Protein AF-A0A379LPY9-F1 (afdb_monomer_lite)

pLDDT: mean 89.45, std 11.2, range [28.86, 98.56]

Foldseek 3Di:
DDDPPQKDKDFDDKDWDWDPVCPPDLETETAEIETAEIEIERADAPPLDADDLDQDFDSGKYWYQKYFYQKYWYHYPPDDIWIKGGKIFHGWIGHTQKTWTQFIWIDTDVFKTWGRWGWMWGSHDQIWTWIWTWMDGPVCVVQQKATKTKTWGDHLQKIKIKIWIDRNNFIKIKIKIWGPDRQFTKMKMKIWGAKDFHPPDVPFRKMWGGKMWMWIGGPVDIDIDIDTDIDTD

Organism: NCBI:txid29432

Radius of gyration: 21.07 Å; chains: 1; bounding box: 47×42×64 Å

Secondary structure (DSSP, 8-state):
--S-TTEEEEEEEEEEEE-GGGGSSSEEEEEEEEEEEEEEEE-SPP--SPP-------SSEEEEEEEEEEEEEEEETTSPPEEEEEEEEEEEEEETTEEEEEEEEEEETTTEEEEEEEEEEESSTT-EEEEEEEEEETTTGGGTBPPEEEEEEEETTEEEEEEEEEETTEEEEEEEEE--SSTT--EEEEEEEEEEE-TT-TTS--EEEEEEEEEEEETTEEEEEEEEEEE--

Structure (mmCIF, N/CA/C/O backbone):
data_AF-A0A379LPY9-F1
#
_entry.id   AF-A0A379LPY9-F1
#
loop_
_atom_site.group_PDB
_atom_site.id
_atom_site.type_symbol
_atom_site.label_atom_id
_atom_site.label_alt_id
_atom_site.label_comp_id
_atom_site.label_asym_id
_atom_site.label_entity_id
_atom_site.label_seq_id
_atom_site.pdbx_PDB_ins_code
_atom_site.Cartn_x
_atom_site.Cartn_y
_atom_site.Cartn_z
_atom_site.occupancy
_atom_site.B_iso_or_equiv
_atom_site.auth_seq_id
_atom_site.auth_comp_id
_atom_site.auth_asym_id
_atom_site.auth_atom_id
_atom_site.pdbx_PDB_model_num
ATOM 1 N N . MET A 1 1 ? 5.895 -1.107 -26.749 1.00 28.86 1 MET A N 1
ATOM 2 C CA . MET A 1 1 ? 6.449 0.255 -26.939 1.00 28.86 1 MET A CA 1
ATOM 3 C C . MET A 1 1 ? 7.498 0.472 -25.856 1.00 28.86 1 MET A C 1
ATOM 5 O O . MET A 1 1 ? 7.347 -0.110 -24.791 1.00 28.86 1 MET A O 1
ATOM 9 N N . SER A 1 2 ? 8.595 1.173 -26.154 1.00 30.66 2 SER A N 1
ATOM 10 C CA . SER A 1 2 ? 9.703 1.406 -25.215 1.00 30.66 2 SER A CA 1
ATOM 11 C C . SER A 1 2 ? 9.245 2.243 -24.020 1.00 30.66 2 SER A C 1
ATOM 13 O O . SER A 1 2 ? 8.291 3.011 -24.151 1.00 30.66 2 SER A O 1
ATOM 15 N N . ALA A 1 3 ? 9.937 2.125 -22.879 1.00 42.34 3 ALA A N 1
ATOM 16 C CA . ALA A 1 3 ? 9.899 3.157 -21.843 1.00 42.34 3 ALA A CA 1
ATOM 17 C C . ALA A 1 3 ? 9.981 4.528 -22.539 1.00 42.34 3 ALA A C 1
ATOM 19 O O . ALA A 1 3 ? 10.787 4.696 -23.458 1.00 42.34 3 ALA A O 1
ATOM 20 N N . SER A 1 4 ? 9.046 5.428 -22.227 1.00 53.44 4 SER A N 1
ATOM 21 C CA . SER A 1 4 ? 8.924 6.730 -22.892 1.00 53.44 4 SER A CA 1
ATOM 22 C C . SER A 1 4 ? 10.278 7.437 -22.925 1.00 53.44 4 SER A C 1
ATOM 24 O O . SER A 1 4 ? 10.974 7.383 -21.917 1.00 53.44 4 SER A O 1
ATOM 26 N N . GLU A 1 5 ? 10.622 8.112 -24.029 1.00 60.62 5 GLU A N 1
ATOM 27 C CA . GLU A 1 5 ? 11.911 8.808 -24.253 1.00 60.62 5 GLU A CA 1
ATOM 28 C C . GLU A 1 5 ? 12.351 9.749 -23.106 1.00 60.62 5 GLU A C 1
ATOM 30 O O . GLU A 1 5 ? 13.518 10.124 -23.020 1.00 60.62 5 GLU A O 1
ATOM 35 N N . ASP A 1 6 ? 11.433 10.093 -22.203 1.00 73.88 6 ASP A N 1
ATOM 36 C CA . ASP A 1 6 ? 11.627 10.996 -21.073 1.00 73.88 6 ASP A CA 1
ATOM 37 C C . ASP A 1 6 ? 11.904 10.318 -19.719 1.00 73.88 6 ASP A C 1
ATOM 39 O O . ASP A 1 6 ? 12.178 11.015 -18.736 1.00 73.88 6 ASP A O 1
ATOM 43 N N . VAL A 1 7 ? 11.802 8.986 -19.643 1.00 77.94 7 VAL A N 1
ATOM 44 C CA . VAL A 1 7 ? 12.026 8.215 -18.412 1.00 77.94 7 VAL A CA 1
ATOM 45 C C . VAL A 1 7 ? 13.229 7.300 -18.583 1.00 77.94 7 VAL A C 1
ATOM 47 O O . VAL A 1 7 ? 13.165 6.303 -19.302 1.00 77.94 7 VAL A O 1
ATOM 50 N N . ASP A 1 8 ? 14.300 7.605 -17.856 1.00 84.19 8 ASP A N 1
ATOM 51 C CA . ASP A 1 8 ? 15.494 6.768 -17.807 1.00 84.19 8 ASP A CA 1
ATOM 52 C C . ASP A 1 8 ? 15.516 5.926 -16.535 1.00 84.19 8 ASP A C 1
ATOM 54 O O . ASP A 1 8 ? 15.297 6.425 -15.433 1.00 84.19 8 ASP A O 1
ATOM 58 N N . VAL A 1 9 ? 15.852 4.645 -16.675 1.00 84.50 9 VAL A N 1
ATOM 59 C CA . VAL A 1 9 ? 16.053 3.737 -15.540 1.00 84.50 9 VAL A CA 1
ATOM 60 C C . VAL A 1 9 ? 17.500 3.275 -15.527 1.00 84.50 9 VAL A C 1
ATOM 62 O O . VAL A 1 9 ? 17.987 2.718 -16.512 1.00 84.50 9 VAL A O 1
ATOM 65 N N . HIS A 1 10 ? 18.188 3.476 -14.407 1.00 87.88 10 HIS A N 1
ATOM 66 C CA . HIS A 1 10 ? 19.567 3.040 -14.229 1.00 87.88 10 HIS A CA 1
ATOM 67 C C . HIS A 1 10 ? 19.765 2.249 -12.936 1.00 87.88 10 HIS A C 1
ATOM 69 O O . HIS A 1 10 ? 19.093 2.466 -11.930 1.00 87.88 10 HIS A O 1
ATOM 75 N N . PHE A 1 11 ? 20.707 1.307 -12.990 1.00 87.62 11 PHE A N 1
ATOM 76 C CA . PHE A 1 11 ? 21.012 0.373 -11.912 1.00 87.62 11 PHE A CA 1
ATOM 77 C C . PHE A 1 11 ? 22.449 0.591 -11.438 1.00 87.62 11 PHE A C 1
ATOM 79 O O . PHE A 1 11 ? 23.375 0.649 -12.249 1.00 87.62 11 PHE A O 1
ATOM 86 N N . VAL A 1 12 ? 22.642 0.688 -10.127 1.00 86.31 12 VAL A N 1
ATOM 87 C CA . VAL A 1 12 ? 23.950 0.849 -9.480 1.00 86.31 12 VAL A CA 1
ATOM 88 C C . VAL A 1 12 ? 24.257 -0.424 -8.700 1.00 86.31 12 VAL A C 1
ATOM 90 O O . VAL A 1 12 ? 23.383 -0.925 -7.999 1.00 86.31 12 VAL A O 1
ATOM 93 N N . ASN A 1 13 ? 25.485 -0.944 -8.839 1.00 83.50 13 ASN A N 1
ATOM 94 C CA . ASN A 1 13 ? 25.998 -2.152 -8.173 1.00 83.50 13 ASN A CA 1
ATOM 95 C C . ASN A 1 13 ? 24.988 -3.311 -8.153 1.00 83.50 13 ASN A C 1
ATOM 97 O O . ASN A 1 13 ? 24.282 -3.542 -7.174 1.00 83.50 13 ASN A O 1
ATOM 101 N N . THR A 1 14 ? 24.913 -4.038 -9.266 1.00 84.00 14 THR A N 1
ATOM 102 C CA . THR A 1 14 ? 23.938 -5.115 -9.463 1.00 84.00 14 THR A CA 1
ATOM 103 C C . THR A 1 14 ? 24.623 -6.465 -9.601 1.00 84.00 14 THR A C 1
ATOM 105 O O . THR A 1 14 ? 25.507 -6.649 -10.439 1.00 84.00 14 THR A O 1
ATOM 108 N N . TYR A 1 15 ? 24.165 -7.427 -8.810 1.00 85.75 15 TYR A N 1
ATOM 109 C CA . TYR A 1 15 ? 24.539 -8.826 -8.908 1.00 85.75 15 TYR A CA 1
ATOM 110 C C . TYR A 1 15 ? 23.300 -9.666 -9.219 1.00 85.75 15 TYR A C 1
ATOM 112 O O . TYR A 1 15 ? 22.320 -9.655 -8.479 1.00 85.75 15 TYR A O 1
ATOM 120 N N . VAL A 1 16 ? 23.340 -10.425 -10.314 1.00 84.31 16 VAL A N 1
ATOM 121 C CA . VAL A 1 16 ? 22.225 -11.278 -10.741 1.00 84.31 16 VAL A CA 1
ATOM 122 C C . VAL A 1 16 ? 22.706 -12.686 -11.062 1.00 84.31 16 VAL A C 1
ATOM 124 O O . VAL A 1 16 ? 23.705 -12.881 -11.754 1.00 84.31 16 VAL A O 1
ATOM 127 N N . LYS A 1 17 ? 21.967 -13.693 -10.593 1.00 83.38 17 LYS A N 1
ATOM 128 C CA . LYS A 1 17 ? 22.136 -15.091 -11.002 1.00 83.38 17 LYS A CA 1
ATOM 129 C C . LYS A 1 17 ? 21.030 -15.478 -11.967 1.00 83.38 17 LYS A C 1
ATOM 131 O O . LYS A 1 17 ? 19.888 -15.696 -11.564 1.00 83.38 17 LYS A O 1
ATOM 136 N N . ILE A 1 18 ? 21.393 -15.610 -13.236 1.00 79.56 18 ILE A N 1
ATOM 137 C CA . ILE A 1 18 ? 20.467 -15.980 -14.307 1.00 79.56 18 ILE A CA 1
ATOM 138 C C . ILE A 1 18 ? 20.354 -17.508 -14.382 1.00 79.56 18 ILE A C 1
ATOM 140 O O . ILE A 1 18 ? 21.357 -18.224 -14.419 1.00 79.56 18 ILE A O 1
ATOM 144 N N . GLY A 1 19 ? 19.127 -18.024 -14.392 1.00 68.50 19 GLY A N 1
ATOM 145 C CA . GLY A 1 19 ? 18.851 -19.443 -14.588 1.00 68.50 19 GLY A CA 1
ATOM 146 C C . GLY A 1 19 ? 19.042 -19.867 -16.047 1.00 68.50 19 GLY A C 1
ATOM 147 O O . GLY A 1 19 ? 18.647 -19.166 -16.969 1.00 68.50 19 GLY A O 1
ATOM 148 N N . TRP A 1 20 ? 19.588 -21.063 -16.278 1.00 61.38 20 TRP A N 1
ATOM 149 C CA . TRP A 1 20 ? 19.887 -21.595 -17.620 1.00 61.38 20 TRP A CA 1
ATOM 150 C C . TRP A 1 20 ? 18.668 -21.720 -18.559 1.00 61.38 20 TRP A C 1
ATOM 152 O O . TRP A 1 20 ? 18.827 -21.694 -19.777 1.00 61.38 20 TRP A O 1
ATOM 162 N N . ARG A 1 21 ? 17.445 -21.818 -18.015 1.00 58.00 21 ARG A N 1
ATOM 163 C CA . ARG A 1 21 ? 16.191 -21.834 -18.797 1.00 58.00 21 ARG A CA 1
ATOM 164 C C . ARG A 1 21 ? 15.841 -20.471 -19.411 1.00 58.00 21 ARG A C 1
ATOM 166 O O . ARG A 1 21 ? 14.988 -20.425 -20.292 1.00 58.00 21 ARG A O 1
ATOM 173 N N . ALA A 1 22 ? 16.515 -19.395 -18.995 1.00 58.34 22 ALA A N 1
ATOM 174 C CA . ALA A 1 22 ? 16.220 -18.028 -19.415 1.00 58.34 22 ALA A CA 1
ATOM 175 C C . ALA A 1 22 ? 16.520 -17.737 -20.902 1.00 58.34 22 ALA A C 1
ATOM 177 O O . ALA A 1 22 ? 16.033 -16.768 -21.474 1.00 58.34 22 ALA A O 1
ATOM 178 N N . LEU A 1 23 ? 17.334 -18.567 -21.560 1.00 55.81 23 LEU A N 1
ATOM 179 C CA . LEU A 1 23 ? 17.833 -18.258 -22.906 1.00 55.81 23 LEU A CA 1
ATOM 180 C C . LEU A 1 23 ? 16.930 -18.761 -24.046 1.00 55.81 23 LEU A C 1
ATOM 182 O O . LEU A 1 23 ? 17.168 -18.405 -25.196 1.00 55.81 23 LEU A O 1
ATOM 186 N N . PHE A 1 24 ? 15.882 -19.546 -23.758 1.00 56.34 24 PHE A N 1
ATOM 187 C CA . PHE A 1 24 ? 15.137 -20.270 -24.802 1.00 56.34 24 PHE A CA 1
ATOM 188 C C . PHE A 1 24 ? 13.617 -20.020 -24.846 1.00 56.34 24 PHE A C 1
ATOM 190 O O . PHE A 1 24 ? 12.933 -20.676 -25.627 1.00 56.34 24 PHE A O 1
ATOM 197 N N . ALA A 1 25 ? 13.067 -19.073 -24.071 1.00 61.28 25 ALA A N 1
ATOM 198 C CA . ALA A 1 25 ? 11.604 -18.921 -23.950 1.00 61.28 25 ALA A CA 1
ATOM 199 C C . ALA A 1 25 ? 11.056 -17.476 -23.872 1.00 61.28 25 ALA A C 1
ATOM 201 O O . ALA A 1 25 ? 9.925 -17.294 -23.432 1.00 61.28 25 ALA A O 1
ATOM 202 N N . ARG A 1 26 ? 11.817 -16.443 -24.282 1.00 74.94 26 ARG A N 1
ATOM 203 C CA . ARG A 1 26 ? 11.470 -15.016 -24.032 1.00 74.94 26 ARG A CA 1
ATOM 204 C C . ARG A 1 26 ? 11.169 -14.723 -22.550 1.00 74.94 26 ARG A C 1
ATOM 206 O O . ARG A 1 26 ? 10.411 -13.812 -22.230 1.00 74.94 26 ARG A O 1
ATOM 213 N N . GLU A 1 27 ? 11.762 -15.507 -21.657 1.00 78.88 27 GLU A N 1
ATOM 214 C CA . GLU A 1 27 ? 11.618 -15.393 -20.211 1.00 78.88 27 GLU A CA 1
ATOM 215 C C . GLU A 1 27 ? 13.005 -15.221 -19.613 1.00 78.88 27 GLU A C 1
ATOM 217 O O . GLU A 1 27 ? 13.861 -16.075 -19.798 1.00 78.88 27 GLU A O 1
ATOM 222 N N . VAL A 1 28 ? 13.231 -14.139 -18.880 1.00 84.25 28 VAL A N 1
ATOM 223 C CA . VAL A 1 28 ? 14.440 -13.946 -18.090 1.00 84.25 28 VAL A CA 1
ATOM 224 C C . VAL A 1 28 ? 14.145 -14.411 -16.673 1.00 84.25 28 VAL A C 1
ATOM 226 O O . VAL A 1 28 ? 13.427 -13.757 -15.917 1.00 84.25 28 VAL A O 1
ATOM 229 N N . HIS A 1 29 ? 14.709 -15.564 -16.317 1.00 87.69 29 HIS A N 1
ATOM 230 C CA . HIS A 1 29 ? 14.602 -16.121 -14.973 1.00 87.69 29 HIS A CA 1
ATOM 231 C C . HIS A 1 29 ? 15.832 -15.755 -14.142 1.00 87.69 29 HIS A C 1
ATOM 233 O O . HIS A 1 29 ? 16.950 -16.191 -14.426 1.00 87.69 29 HIS A O 1
ATOM 239 N N . LEU A 1 30 ? 15.609 -14.967 -13.098 1.00 87.25 30 LEU A N 1
ATOM 240 C CA . LEU A 1 30 ? 16.595 -14.487 -12.144 1.00 87.25 30 LEU A CA 1
ATOM 241 C C . LEU A 1 30 ? 16.372 -15.212 -10.816 1.00 87.25 30 LEU A C 1
ATOM 243 O O . LEU A 1 30 ? 15.363 -15.025 -10.141 1.00 87.25 30 LEU A O 1
ATOM 247 N N . ARG A 1 31 ? 17.303 -16.092 -10.448 1.00 88.56 31 ARG A N 1
ATOM 248 C CA . ARG A 1 31 ? 17.186 -16.878 -9.214 1.00 88.56 31 ARG A CA 1
ATOM 249 C C . ARG A 1 31 ? 17.442 -16.015 -7.984 1.00 88.56 31 ARG A C 1
ATOM 251 O O . ARG A 1 31 ? 16.683 -16.060 -7.029 1.00 88.56 31 ARG A O 1
ATOM 258 N N . ASP A 1 32 ? 18.526 -15.253 -8.034 1.00 90.06 32 ASP A N 1
ATOM 259 C CA . ASP A 1 32 ? 18.893 -14.283 -7.011 1.00 90.06 32 ASP A CA 1
ATOM 260 C C . ASP A 1 32 ? 19.230 -12.974 -7.728 1.00 90.06 32 ASP A C 1
ATOM 262 O O . ASP A 1 32 ? 20.075 -12.971 -8.630 1.00 90.06 32 ASP A O 1
ATOM 266 N N . ALA A 1 33 ? 18.591 -11.881 -7.332 1.00 90.88 33 ALA A N 1
ATOM 267 C CA . ALA A 1 33 ? 18.972 -10.527 -7.709 1.00 90.88 33 ALA A CA 1
ATOM 268 C C . ALA A 1 33 ? 19.296 -9.732 -6.441 1.00 90.88 33 ALA A C 1
ATOM 270 O O . ALA A 1 33 ? 18.490 -9.694 -5.513 1.00 90.88 33 ALA A O 1
ATOM 271 N N . ASP A 1 34 ? 20.473 -9.122 -6.403 1.00 94.06 34 ASP A N 1
ATOM 272 C CA . ASP A 1 34 ? 20.895 -8.199 -5.353 1.00 94.06 34 ASP A CA 1
ATOM 273 C C . ASP A 1 34 ? 21.289 -6.880 -6.024 1.00 94.06 34 ASP A C 1
ATOM 275 O O . ASP A 1 34 ? 22.198 -6.842 -6.861 1.00 94.06 34 ASP A O 1
ATOM 279 N N . ILE A 1 35 ? 20.519 -5.829 -5.753 1.00 93.25 35 ILE A N 1
ATOM 280 C CA . ILE A 1 35 ? 20.619 -4.532 -6.421 1.00 93.25 35 ILE A CA 1
ATOM 281 C C . ILE A 1 35 ? 20.797 -3.463 -5.350 1.00 93.25 35 ILE A C 1
ATOM 283 O O . ILE A 1 35 ? 19.920 -3.260 -4.511 1.00 93.25 35 ILE A O 1
ATOM 287 N N . GLU A 1 36 ? 21.907 -2.733 -5.401 1.00 95.31 36 GLU A N 1
ATOM 288 C CA . GLU A 1 36 ? 22.147 -1.651 -4.447 1.00 95.31 36 GLU A CA 1
ATOM 289 C C . GLU A 1 36 ? 21.177 -0.488 -4.673 1.00 95.31 36 GLU A C 1
ATOM 291 O O . GLU A 1 36 ? 20.529 -0.006 -3.747 1.00 95.31 36 GLU A O 1
ATOM 296 N N . THR A 1 37 ? 21.056 0.003 -5.905 1.00 94.75 37 THR A N 1
ATOM 297 C CA . THR A 1 37 ? 20.142 1.113 -6.188 1.00 94.75 37 THR A CA 1
ATOM 298 C C . THR A 1 37 ? 19.557 1.018 -7.586 1.00 94.75 37 THR A C 1
ATOM 300 O O . THR A 1 37 ? 20.275 0.773 -8.555 1.00 94.75 37 THR A O 1
ATOM 303 N N . ILE A 1 38 ? 18.253 1.260 -7.684 1.00 93.25 38 ILE A N 1
ATOM 304 C CA . ILE A 1 38 ? 17.556 1.581 -8.930 1.00 93.25 38 ILE A CA 1
ATOM 305 C C . ILE A 1 38 ? 17.213 3.064 -8.878 1.00 93.25 38 ILE A C 1
ATOM 307 O O . ILE A 1 38 ? 16.655 3.532 -7.889 1.00 93.25 38 ILE A O 1
ATOM 311 N N . VAL A 1 39 ? 17.521 3.802 -9.932 1.00 92.81 39 VAL A N 1
ATOM 312 C CA . VAL A 1 39 ? 17.125 5.202 -10.054 1.00 92.81 39 VAL A CA 1
ATOM 313 C C . VAL A 1 39 ? 16.281 5.354 -11.309 1.00 92.81 39 VAL A C 1
ATOM 315 O O . VAL A 1 39 ? 16.658 4.891 -12.387 1.00 92.81 39 VAL A O 1
ATOM 318 N N . ILE A 1 40 ? 15.126 5.982 -11.142 1.00 91.56 40 ILE A N 1
ATOM 319 C CA . ILE A 1 40 ? 14.163 6.288 -12.190 1.00 91.56 40 ILE A CA 1
ATOM 320 C C . ILE A 1 40 ? 14.145 7.808 -12.333 1.00 91.56 40 ILE A C 1
ATOM 322 O O . ILE A 1 40 ? 13.737 8.511 -11.413 1.00 91.56 40 ILE A O 1
ATOM 326 N N . GLU A 1 41 ? 14.605 8.309 -13.471 1.00 89.69 41 GLU A N 1
ATOM 327 C CA . GLU A 1 41 ? 14.679 9.732 -13.795 1.00 89.69 41 GLU A CA 1
ATOM 328 C C . GLU A 1 41 ? 13.551 10.088 -14.756 1.00 89.69 41 GLU A C 1
ATOM 330 O O . GLU A 1 41 ? 13.603 9.722 -15.928 1.00 89.69 41 GLU A O 1
ATOM 335 N N . ASN A 1 42 ? 12.544 10.818 -14.283 1.00 86.75 42 ASN A N 1
ATOM 336 C CA . ASN A 1 42 ? 11.548 11.446 -15.139 1.00 86.75 42 ASN A CA 1
ATOM 337 C C . ASN A 1 42 ? 11.966 12.891 -15.433 1.00 86.75 42 ASN A C 1
ATOM 339 O O . ASN A 1 42 ? 11.907 13.775 -14.572 1.00 86.75 42 ASN A O 1
ATOM 343 N N . ARG A 1 43 ? 12.391 13.137 -16.673 1.00 84.88 43 ARG A N 1
ATOM 344 C CA . ARG A 1 43 ? 12.920 14.440 -17.097 1.00 84.88 43 ARG A CA 1
ATOM 345 C C . ARG A 1 43 ? 11.842 15.506 -17.276 1.00 84.88 43 ARG A C 1
ATOM 347 O O . ARG A 1 43 ? 12.178 16.687 -17.369 1.00 84.88 43 ARG A O 1
ATOM 354 N N . LEU A 1 44 ? 10.567 15.119 -17.320 1.00 81.69 44 LEU A N 1
ATOM 355 C CA . LEU A 1 44 ? 9.468 16.060 -17.491 1.00 81.69 44 LEU A CA 1
ATOM 356 C C . LEU A 1 44 ? 9.018 16.638 -16.142 1.00 81.69 44 L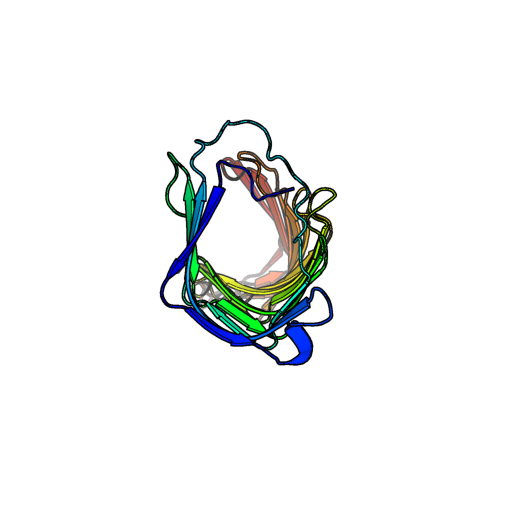EU A C 1
ATOM 358 O O . LEU A 1 44 ? 8.797 15.885 -15.184 1.00 81.69 44 LEU A O 1
ATOM 362 N N . PRO A 1 45 ? 8.814 17.966 -16.052 1.00 78.00 45 PRO A N 1
ATOM 363 C CA . PRO A 1 45 ? 8.135 18.537 -14.903 1.00 78.00 45 PRO A CA 1
ATOM 364 C C . PRO A 1 45 ? 6.692 18.011 -14.826 1.00 78.00 45 PRO A C 1
ATOM 366 O O . PRO A 1 45 ? 6.142 17.556 -15.835 1.00 78.00 45 PRO A O 1
ATOM 369 N N . PRO A 1 46 ? 6.046 18.068 -13.650 1.00 76.44 46 PRO A N 1
ATOM 370 C CA . PRO A 1 46 ? 4.624 17.765 -13.539 1.00 76.44 46 PRO A CA 1
ATOM 371 C C . PRO A 1 46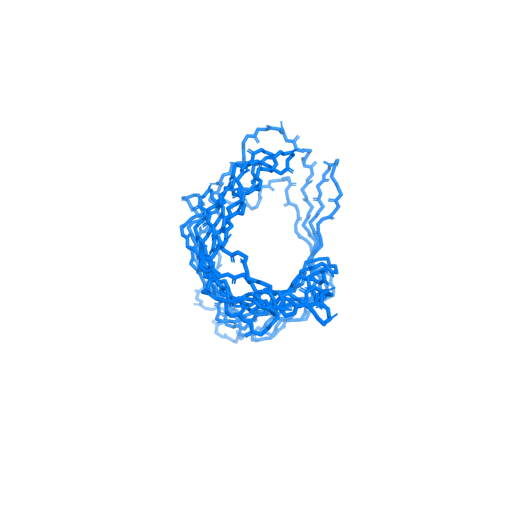 ? 3.833 18.626 -14.530 1.00 76.44 46 PRO A C 1
ATOM 373 O O . PRO A 1 46 ? 3.976 19.848 -14.523 1.00 76.44 46 PRO A O 1
ATOM 376 N N . SER A 1 47 ? 3.007 18.008 -15.377 1.00 78.44 47 SER A N 1
ATOM 377 C CA . SER A 1 47 ? 2.201 18.758 -16.350 1.00 78.44 47 SER A CA 1
ATOM 378 C C . SER A 1 47 ? 0.987 19.439 -15.711 1.00 78.44 47 SER A C 1
ATOM 380 O O . SER A 1 47 ? 0.424 20.357 -16.296 1.00 78.44 47 SER A O 1
ATOM 382 N N . GLY A 1 48 ? 0.586 19.004 -14.510 1.00 77.50 48 GLY A N 1
ATOM 383 C CA . GLY A 1 48 ? -0.649 19.438 -13.846 1.00 77.50 48 GLY A CA 1
ATOM 384 C C . GLY A 1 48 ? -1.916 18.804 -14.431 1.00 77.50 48 GLY A C 1
ATOM 385 O O . GLY A 1 48 ? -3.003 19.009 -13.894 1.00 77.50 48 GLY A O 1
ATOM 386 N N . ASP A 1 49 ? -1.785 18.017 -15.502 1.00 81.62 49 ASP A N 1
ATOM 387 C CA . ASP A 1 49 ? -2.881 17.236 -16.067 1.00 81.62 49 ASP A CA 1
ATOM 388 C C . ASP A 1 49 ? -3.189 16.008 -15.194 1.00 81.62 49 ASP A C 1
ATOM 390 O O . ASP A 1 49 ? -2.300 15.518 -14.488 1.00 81.62 49 ASP A O 1
ATOM 394 N N . PRO A 1 50 ? -4.414 15.453 -15.278 1.00 81.56 50 PRO A N 1
ATOM 395 C CA . PRO A 1 50 ? -4.743 14.189 -14.632 1.00 81.56 50 PRO A CA 1
ATOM 396 C C . PRO A 1 50 ? -3.767 13.077 -15.016 1.00 81.56 50 PRO A C 1
ATOM 398 O O . PRO A 1 50 ? -3.328 12.986 -16.171 1.00 81.56 50 PRO A O 1
ATOM 401 N N . PHE A 1 51 ? -3.479 12.187 -14.066 1.00 85.31 51 PHE A N 1
ATOM 402 C CA . PHE A 1 51 ? -2.537 11.102 -14.305 1.00 85.31 51 PHE A CA 1
ATOM 403 C C . PHE A 1 51 ? -2.987 10.213 -15.475 1.00 85.31 51 PHE A C 1
ATOM 405 O O . PHE A 1 51 ? -4.127 9.738 -15.542 1.00 85.31 51 PHE A O 1
ATOM 412 N N . GLN A 1 52 ? -2.066 9.946 -16.404 1.00 84.94 52 GLN A N 1
ATOM 413 C CA . GLN A 1 52 ? -2.322 9.070 -17.543 1.00 84.94 52 GLN A CA 1
ATOM 414 C C . GLN A 1 52 ? -1.942 7.624 -17.216 1.00 84.94 52 GLN A C 1
ATOM 416 O O . GLN A 1 52 ? -0.767 7.284 -17.075 1.00 84.94 52 GLN A O 1
ATOM 421 N N . TYR A 1 53 ? -2.947 6.751 -17.182 1.00 87.81 53 TYR A N 1
ATOM 422 C CA . TYR A 1 53 ? -2.791 5.309 -16.975 1.00 87.81 53 TYR A CA 1
ATOM 423 C C . TYR A 1 53 ? -2.351 4.603 -18.264 1.00 87.81 53 TYR A C 1
ATOM 425 O O . TYR A 1 53 ? -3.118 3.851 -18.868 1.00 87.81 53 TYR A O 1
ATOM 433 N N . LYS A 1 54 ? -1.136 4.911 -18.727 1.00 88.81 54 LYS A N 1
ATOM 434 C CA . LYS A 1 54 ? -0.545 4.300 -19.922 1.00 88.81 54 LYS A CA 1
ATOM 435 C C . LYS A 1 54 ? -0.313 2.809 -19.707 1.00 88.81 54 LYS A C 1
ATOM 437 O O . LYS A 1 54 ? 0.073 2.377 -18.630 1.00 88.81 54 LYS A O 1
ATOM 442 N N . GLU A 1 55 ? -0.522 2.031 -20.756 1.00 90.31 55 GLU A N 1
ATOM 443 C CA . GLU A 1 55 ? -0.206 0.611 -20.724 1.00 90.31 55 GLU A CA 1
ATOM 444 C C . GLU A 1 55 ? 1.311 0.393 -20.685 1.00 90.31 55 GLU A C 1
ATOM 446 O O . GLU A 1 55 ? 2.049 0.988 -21.477 1.00 90.31 55 GLU A O 1
ATOM 451 N N . TYR A 1 56 ? 1.765 -0.473 -19.779 1.00 86.25 56 TYR A N 1
ATOM 452 C CA . TYR A 1 56 ? 3.161 -0.886 -19.694 1.00 86.25 56 TYR A CA 1
ATOM 453 C C . TYR A 1 56 ? 3.281 -2.398 -19.846 1.00 86.25 56 TYR A C 1
ATOM 455 O O . TYR A 1 56 ? 2.858 -3.168 -18.985 1.00 86.25 56 TYR A O 1
ATOM 463 N N . GLU A 1 57 ? 3.931 -2.811 -20.927 1.00 86.62 57 GLU A N 1
ATOM 464 C CA . GLU A 1 57 ? 4.215 -4.206 -21.239 1.00 86.62 57 GLU A CA 1
ATOM 465 C C . GLU A 1 57 ? 5.726 -4.400 -21.389 1.00 86.62 57 GLU A C 1
ATOM 467 O O . GLU A 1 57 ? 6.401 -3.620 -22.074 1.00 86.62 57 GLU A O 1
ATOM 472 N N . LEU A 1 58 ? 6.270 -5.452 -20.773 1.00 81.00 58 LEU A N 1
ATOM 473 C CA . LEU A 1 58 ? 7.662 -5.819 -21.001 1.00 81.00 58 LEU A CA 1
ATOM 474 C C . LEU A 1 58 ? 7.828 -6.619 -22.299 1.00 81.00 58 LEU A C 1
ATOM 476 O O . LEU A 1 58 ? 7.054 -7.535 -22.566 1.00 81.00 58 LEU A O 1
ATOM 480 N N . PRO A 1 59 ? 8.904 -6.373 -23.071 1.00 77.19 59 PRO A N 1
ATOM 481 C CA . PRO A 1 59 ? 9.193 -7.143 -24.282 1.00 77.19 59 PRO A CA 1
ATOM 482 C C . PRO A 1 59 ? 9.591 -8.603 -23.994 1.00 77.19 59 PRO A C 1
ATOM 484 O O . PRO A 1 59 ? 9.639 -9.425 -24.912 1.00 77.19 59 PRO A O 1
ATOM 487 N N . VAL A 1 60 ? 9.916 -8.919 -22.737 1.00 84.88 60 VAL A N 1
ATOM 488 C CA . VAL A 1 60 ? 10.260 -10.256 -22.244 1.00 84.88 60 VAL A CA 1
ATOM 489 C C . VAL A 1 60 ? 9.596 -10.488 -20.892 1.00 84.88 60 VAL A C 1
ATOM 491 O O . VAL A 1 60 ? 9.453 -9.560 -20.098 1.00 84.88 60 VAL A O 1
ATOM 494 N N . ASN A 1 61 ? 9.242 -11.736 -20.603 1.00 88.31 61 ASN A N 1
ATOM 495 C CA . ASN A 1 61 ? 8.739 -12.114 -19.289 1.00 88.31 61 ASN A CA 1
ATOM 496 C C . ASN A 1 61 ? 9.886 -12.073 -18.281 1.00 88.31 61 ASN A C 1
ATOM 498 O O . ASN A 1 61 ? 10.963 -12.599 -18.557 1.00 88.31 61 ASN A O 1
ATOM 502 N N . LEU A 1 62 ? 9.663 -11.495 -17.107 1.00 89.31 62 LEU A N 1
ATOM 503 C CA . LEU A 1 62 ? 10.623 -11.520 -16.010 1.00 89.31 62 LEU A CA 1
ATOM 504 C C . LEU A 1 62 ? 10.101 -12.402 -14.887 1.00 89.31 62 LEU A C 1
ATOM 506 O O . LEU A 1 62 ? 8.935 -12.325 -14.498 1.00 89.31 62 LEU A O 1
ATOM 510 N N . ARG A 1 63 ? 10.994 -13.211 -14.331 1.00 91.25 63 ARG A N 1
ATOM 511 C CA . ARG A 1 63 ? 10.738 -13.998 -13.132 1.00 91.25 63 ARG A CA 1
ATOM 512 C C . ARG A 1 63 ? 11.896 -13.827 -12.170 1.00 91.25 63 ARG A C 1
ATOM 514 O O . ARG A 1 63 ? 13.035 -14.101 -12.538 1.00 91.25 63 ARG A O 1
ATOM 521 N N . PHE A 1 64 ? 11.590 -13.466 -10.936 1.00 91.50 64 PHE A N 1
ATOM 522 C CA . PHE A 1 64 ? 12.537 -13.405 -9.837 1.00 91.50 64 PHE A CA 1
ATOM 523 C C . PHE A 1 64 ? 12.103 -14.405 -8.770 1.00 91.50 64 PHE A C 1
ATOM 525 O O . PHE A 1 64 ? 11.009 -14.276 -8.222 1.00 91.50 64 PHE A O 1
ATOM 532 N N . ASP A 1 65 ? 12.948 -15.389 -8.461 1.00 93.94 65 ASP A N 1
ATOM 533 C CA . ASP A 1 65 ? 12.678 -16.250 -7.301 1.00 93.94 65 ASP A CA 1
ATOM 534 C C . ASP A 1 65 ? 12.932 -15.455 -6.015 1.00 93.94 65 ASP A C 1
ATOM 536 O O . ASP A 1 65 ? 12.126 -15.506 -5.088 1.00 93.94 65 ASP A O 1
ATOM 540 N N . LYS A 1 66 ? 14.033 -14.689 -5.985 1.00 95.25 66 LYS A N 1
ATOM 541 C CA . LYS A 1 66 ? 14.395 -13.769 -4.904 1.00 95.25 66 LYS A CA 1
ATOM 542 C C . LYS A 1 66 ? 15.042 -12.509 -5.455 1.00 95.25 66 LYS A C 1
ATOM 544 O O . LYS A 1 66 ? 16.015 -12.580 -6.208 1.00 95.25 66 LYS A O 1
ATOM 549 N N . ALA A 1 67 ? 14.554 -11.359 -5.017 1.00 94.69 67 ALA A N 1
ATOM 550 C CA . ALA A 1 67 ? 15.161 -10.065 -5.269 1.00 94.69 67 ALA A CA 1
ATOM 551 C C . ALA A 1 67 ? 15.315 -9.288 -3.959 1.00 94.69 67 ALA A C 1
ATOM 553 O O . ALA A 1 67 ? 14.367 -9.161 -3.181 1.00 94.69 67 ALA A O 1
ATOM 554 N N . ARG A 1 68 ? 16.513 -8.751 -3.730 1.00 96.44 68 ARG A N 1
ATOM 555 C CA . ARG A 1 68 ? 16.794 -7.716 -2.738 1.00 96.44 68 ARG A CA 1
ATOM 556 C C . ARG A 1 68 ? 17.173 -6.449 -3.495 1.00 96.44 68 ARG A C 1
ATOM 558 O O . ARG A 1 68 ? 18.064 -6.485 -4.339 1.00 96.44 68 ARG A O 1
ATOM 565 N N . ILE A 1 69 ? 16.493 -5.351 -3.191 1.00 95.19 69 ILE A N 1
ATOM 566 C CA . ILE A 1 69 ? 16.836 -4.027 -3.703 1.00 95.19 69 ILE A CA 1
ATOM 567 C C . ILE A 1 69 ? 16.988 -3.117 -2.489 1.00 95.19 69 ILE A C 1
ATOM 569 O O . ILE A 1 69 ? 16.026 -2.926 -1.745 1.00 95.19 69 ILE A O 1
ATOM 573 N N . ASN A 1 70 ? 18.186 -2.579 -2.259 1.00 95.69 70 ASN A N 1
ATOM 574 C CA . ASN A 1 70 ? 18.416 -1.743 -1.078 1.00 95.69 70 ASN A CA 1
ATOM 575 C C . ASN A 1 70 ? 17.655 -0.423 -1.195 1.00 95.69 70 ASN A C 1
ATOM 577 O O . ASN A 1 70 ? 17.055 0.020 -0.216 1.00 95.69 70 ASN A O 1
ATOM 581 N N . ARG A 1 71 ? 17.617 0.163 -2.399 1.00 95.19 71 ARG A N 1
ATOM 582 C CA . ARG A 1 71 ? 16.899 1.409 -2.652 1.00 95.19 71 ARG A CA 1
ATOM 583 C C . ARG A 1 71 ? 16.371 1.554 -4.078 1.00 95.19 71 ARG A C 1
ATOM 585 O O . ARG A 1 71 ? 17.053 1.222 -5.043 1.00 95.19 71 ARG A O 1
ATOM 592 N N . ILE A 1 72 ? 15.186 2.142 -4.204 1.00 95.19 72 ILE A N 1
ATOM 593 C CA . ILE A 1 72 ? 14.635 2.701 -5.438 1.00 95.19 72 ILE A CA 1
ATOM 594 C C . ILE A 1 72 ? 14.444 4.204 -5.223 1.00 95.19 72 ILE A C 1
ATOM 596 O O . ILE A 1 72 ? 13.779 4.609 -4.271 1.00 95.19 72 ILE A O 1
ATOM 600 N N . ILE A 1 73 ? 15.021 5.018 -6.104 1.00 94.62 73 ILE A N 1
ATOM 601 C CA . ILE A 1 73 ? 14.866 6.475 -6.112 1.00 94.62 73 ILE A CA 1
ATOM 602 C C . ILE A 1 73 ? 14.074 6.855 -7.355 1.00 94.62 73 ILE A C 1
ATOM 604 O O . ILE A 1 73 ? 14.465 6.501 -8.465 1.00 94.62 73 ILE A O 1
ATOM 608 N N . TYR A 1 74 ? 12.983 7.587 -7.181 1.00 92.69 74 TYR A N 1
ATOM 609 C CA . TYR A 1 74 ? 12.274 8.232 -8.274 1.00 92.69 74 TYR A CA 1
ATOM 610 C C . TYR A 1 74 ? 12.528 9.738 -8.222 1.00 92.69 74 TYR A C 1
ATOM 612 O O . TYR A 1 74 ? 12.129 10.415 -7.273 1.00 92.69 74 TYR A O 1
ATOM 620 N N . ASN A 1 75 ? 13.191 10.243 -9.256 1.00 92.19 75 ASN A N 1
ATOM 621 C CA . ASN A 1 75 ? 13.487 11.649 -9.461 1.00 92.19 75 ASN A CA 1
ATOM 622 C C . ASN A 1 75 ? 12.542 12.215 -10.518 1.00 92.19 75 ASN A C 1
ATOM 624 O O . ASN A 1 75 ? 12.325 11.610 -11.568 1.00 92.19 75 ASN A O 1
ATOM 628 N N . GLN A 1 76 ? 12.005 13.403 -10.257 1.00 89.31 76 GLN A N 1
ATOM 629 C CA . GLN A 1 76 ? 11.218 14.142 -11.232 1.00 89.31 76 GLN A CA 1
ATOM 630 C C . GLN A 1 76 ? 11.603 15.614 -11.204 1.00 89.31 76 GLN A C 1
ATOM 632 O O . GLN A 1 76 ? 11.703 16.219 -10.135 1.00 89.31 76 GLN A O 1
ATOM 637 N N . ALA A 1 77 ? 11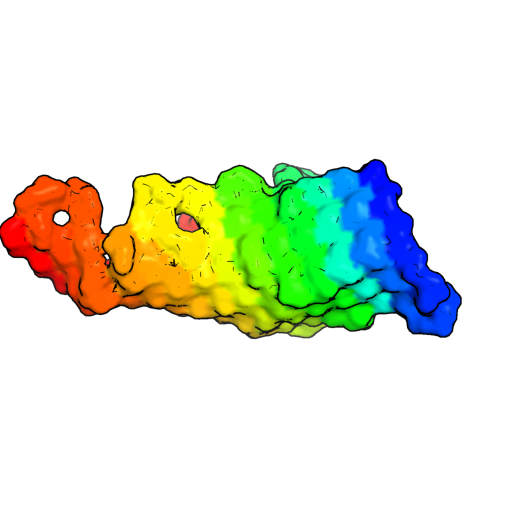.795 16.204 -12.385 1.00 86.19 77 ALA A N 1
ATOM 638 C CA . ALA A 1 77 ? 12.142 17.614 -12.505 1.00 86.19 77 ALA A CA 1
ATOM 639 C C . ALA A 1 77 ? 11.141 18.502 -11.734 1.00 86.19 77 ALA A C 1
ATOM 641 O O . ALA A 1 77 ? 9.938 18.469 -11.982 1.00 86.19 77 ALA A O 1
ATOM 642 N N . GLY A 1 78 ? 11.634 19.304 -10.786 1.00 84.75 78 GLY A N 1
ATOM 643 C CA . GLY A 1 78 ? 10.803 20.220 -9.994 1.00 84.75 78 GLY A CA 1
ATOM 644 C C . GLY A 1 78 ? 10.027 19.590 -8.827 1.00 84.75 78 GLY A C 1
ATOM 645 O O . GLY A 1 78 ? 9.203 20.278 -8.227 1.00 84.75 78 GLY A O 1
ATOM 646 N N . ARG A 1 79 ? 10.272 18.319 -8.481 1.00 86.38 79 ARG A N 1
ATOM 647 C CA . ARG A 1 79 ? 9.729 17.659 -7.280 1.00 86.38 79 ARG A CA 1
ATOM 648 C C . ARG A 1 79 ? 10.864 17.094 -6.424 1.00 86.38 79 ARG A C 1
ATOM 650 O O . ARG A 1 79 ? 11.952 16.818 -6.924 1.00 86.38 79 ARG A O 1
ATOM 657 N N . GLU A 1 80 ? 10.606 16.932 -5.130 1.00 89.75 80 GLU A N 1
ATOM 658 C CA . GLU A 1 80 ? 11.527 16.202 -4.257 1.00 89.75 80 GLU A CA 1
ATOM 659 C C . GLU A 1 80 ? 11.560 14.711 -4.641 1.00 89.75 80 GLU A C 1
ATOM 661 O O . GLU A 1 80 ? 10.517 14.163 -5.021 1.00 89.75 80 GLU A O 1
ATOM 666 N N . PRO A 1 81 ? 12.729 14.047 -4.553 1.00 90.56 81 PRO A N 1
ATOM 667 C CA . PRO A 1 81 ? 12.841 12.621 -4.823 1.00 90.56 81 PRO A CA 1
ATOM 668 C C . PRO A 1 81 ? 11.961 11.775 -3.904 1.00 90.56 81 PRO A C 1
ATOM 670 O O . PRO A 1 81 ? 11.874 12.012 -2.699 1.00 90.56 81 PRO A O 1
ATOM 673 N N . VAL A 1 82 ? 11.370 10.731 -4.473 1.00 91.56 82 VAL A N 1
ATOM 674 C CA . VAL A 1 82 ? 10.622 9.710 -3.736 1.00 91.56 82 VAL A CA 1
ATOM 675 C C . VAL A 1 82 ? 11.528 8.498 -3.559 1.00 91.56 82 VAL A C 1
ATOM 677 O O . VAL A 1 82 ? 12.058 7.966 -4.534 1.00 91.56 82 VAL A O 1
ATOM 680 N N . GLU A 1 83 ? 11.704 8.051 -2.318 1.00 94.50 83 GLU A N 1
ATOM 681 C CA . GLU A 1 83 ? 12.619 6.962 -1.973 1.00 94.50 83 GLU A CA 1
ATOM 682 C C . GLU A 1 83 ? 11.878 5.787 -1.323 1.00 94.50 83 GLU A C 1
ATOM 684 O O . GLU A 1 83 ? 11.133 5.951 -0.352 1.00 94.50 83 GLU A O 1
ATOM 689 N N . VAL A 1 84 ? 12.115 4.587 -1.855 1.00 95.69 84 VAL A N 1
ATOM 690 C CA . VAL A 1 84 ? 11.678 3.311 -1.276 1.00 95.69 84 VAL A CA 1
ATOM 691 C C . VAL A 1 84 ? 12.919 2.484 -0.962 1.00 95.69 84 VAL A C 1
ATOM 693 O O . VAL A 1 84 ? 13.783 2.328 -1.821 1.00 95.69 84 VAL A O 1
ATOM 696 N N . THR A 1 85 ? 13.019 1.940 0.245 1.00 96.81 85 THR A N 1
ATOM 697 C CA . THR A 1 85 ? 14.174 1.169 0.720 1.00 96.81 85 THR A CA 1
ATOM 698 C C . THR A 1 85 ? 13.785 -0.232 1.171 1.00 96.81 85 THR A C 1
ATOM 700 O O . THR A 1 85 ? 12.603 -0.583 1.250 1.00 96.81 85 THR A O 1
ATOM 703 N N . ASP A 1 86 ? 14.803 -1.045 1.461 1.00 95.50 86 ASP A N 1
ATOM 704 C CA . ASP A 1 86 ? 14.673 -2.355 2.108 1.00 95.50 86 ASP A CA 1
ATOM 705 C C . ASP A 1 86 ? 13.710 -3.301 1.383 1.00 95.50 86 ASP A C 1
ATOM 707 O O . ASP A 1 86 ? 12.972 -4.083 1.996 1.00 95.50 86 ASP A O 1
ATOM 711 N N . ILE A 1 87 ? 13.725 -3.239 0.050 1.00 96.62 87 ILE A N 1
ATOM 712 C CA . ILE A 1 87 ? 12.815 -4.012 -0.775 1.00 96.62 87 ILE A CA 1
ATOM 713 C C . ILE A 1 87 ? 13.288 -5.460 -0.826 1.00 96.62 87 ILE A C 1
ATOM 715 O O . ILE A 1 87 ? 14.422 -5.777 -1.197 1.00 96.62 87 ILE A O 1
ATOM 719 N N . LYS A 1 88 ? 12.371 -6.360 -0.490 1.00 97.19 88 LYS A N 1
ATOM 720 C CA . LYS A 1 88 ? 12.508 -7.796 -0.714 1.00 97.19 88 LYS A CA 1
ATOM 721 C C . LYS A 1 88 ? 11.310 -8.264 -1.509 1.00 97.19 88 LYS A C 1
ATOM 723 O O . LYS A 1 88 ? 10.184 -7.930 -1.154 1.00 97.19 88 LYS A O 1
ATOM 728 N N . ALA A 1 89 ? 11.550 -9.048 -2.545 1.00 96.75 89 ALA A N 1
ATOM 729 C CA . ALA A 1 89 ? 10.503 -9.672 -3.331 1.00 96.75 89 ALA A CA 1
ATOM 730 C C . ALA A 1 89 ? 10.858 -11.139 -3.564 1.00 96.75 89 ALA A C 1
ATOM 732 O O . ALA A 1 89 ? 11.877 -11.454 -4.176 1.00 96.75 89 ALA A O 1
ATOM 733 N N . ASP A 1 90 ? 10.003 -12.017 -3.065 1.00 97.12 90 ASP A N 1
ATOM 734 C CA . ASP A 1 90 ? 10.037 -13.449 -3.295 1.00 97.12 90 ASP A CA 1
ATOM 735 C C . ASP A 1 90 ? 8.919 -13.804 -4.284 1.00 97.12 90 ASP A C 1
ATOM 737 O O . ASP A 1 90 ? 7.777 -13.340 -4.149 1.00 97.12 90 ASP A O 1
ATOM 741 N N . ASP A 1 91 ? 9.245 -14.638 -5.273 1.00 96.06 91 ASP A N 1
ATOM 742 C CA . ASP A 1 91 ? 8.308 -15.091 -6.306 1.00 96.06 91 ASP A CA 1
ATOM 743 C C . ASP A 1 91 ? 7.620 -13.922 -7.046 1.00 96.06 91 ASP A C 1
ATOM 745 O O . ASP A 1 91 ? 6.388 -13.826 -7.102 1.00 96.06 91 ASP A O 1
ATOM 749 N N . LEU A 1 92 ? 8.423 -13.013 -7.609 1.00 95.50 92 LEU A N 1
ATOM 750 C CA . LEU A 1 92 ? 7.955 -11.896 -8.433 1.00 95.50 92 LEU A CA 1
ATOM 751 C C . LEU A 1 92 ? 7.934 -12.294 -9.914 1.00 95.50 92 LEU A C 1
ATOM 753 O O . LEU A 1 92 ? 8.943 -12.713 -10.478 1.00 95.50 92 LEU A O 1
ATOM 757 N N . TYR A 1 93 ? 6.792 -12.101 -10.562 1.00 94.44 93 TYR A N 1
ATOM 758 C CA . TYR A 1 93 ? 6.584 -12.359 -11.982 1.00 94.44 93 TYR A CA 1
ATOM 759 C C . TYR A 1 93 ? 6.102 -11.084 -12.654 1.00 94.44 93 TYR A C 1
ATOM 761 O O . TYR A 1 93 ? 5.168 -10.456 -12.165 1.00 94.44 93 TYR A O 1
ATOM 769 N N . TRP A 1 94 ? 6.688 -10.744 -13.795 1.00 93.62 94 TRP A N 1
ATOM 770 C CA . TRP A 1 94 ? 6.163 -9.730 -14.697 1.00 93.62 94 TRP A CA 1
ATOM 771 C C . TRP A 1 94 ? 6.006 -10.354 -16.079 1.00 93.62 94 TRP A C 1
ATOM 773 O O . TRP A 1 94 ? 6.988 -10.674 -16.747 1.00 93.62 94 TRP A O 1
ATOM 783 N N . VAL A 1 95 ? 4.760 -10.581 -16.480 1.00 91.31 95 VAL A N 1
ATOM 784 C CA . VAL A 1 95 ? 4.395 -11.256 -17.729 1.00 91.31 95 VAL A CA 1
ATOM 785 C C . VAL A 1 95 ? 3.392 -10.380 -18.461 1.00 91.31 95 VAL A C 1
ATOM 787 O O . VAL A 1 95 ? 2.301 -10.133 -17.947 1.00 91.31 95 VAL A O 1
ATOM 790 N N . GLY A 1 96 ? 3.767 -9.904 -19.648 1.00 91.00 96 GLY A N 1
ATOM 791 C CA . GLY A 1 96 ? 2.986 -8.901 -20.370 1.00 91.00 96 GLY A CA 1
ATOM 792 C C . GLY A 1 96 ? 2.797 -7.634 -19.526 1.00 91.00 96 GLY A C 1
ATOM 793 O O . GLY A 1 96 ? 3.770 -7.027 -19.071 1.00 91.00 96 GLY A O 1
ATOM 794 N N . THR A 1 97 ? 1.540 -7.270 -19.280 1.00 94.19 97 THR A N 1
ATOM 795 C CA . THR A 1 97 ? 1.123 -6.153 -18.416 1.00 94.19 97 THR A CA 1
ATOM 796 C C . THR A 1 97 ? 1.014 -6.548 -16.940 1.00 94.19 97 THR A C 1
ATOM 798 O O . THR A 1 97 ? 0.940 -5.684 -16.071 1.00 94.19 97 THR A O 1
ATOM 801 N N . GLN A 1 98 ? 1.004 -7.841 -16.610 1.00 96.06 98 GLN A N 1
ATOM 802 C CA . GLN A 1 98 ? 0.703 -8.315 -15.261 1.00 96.06 98 GLN A CA 1
ATOM 803 C C . GLN A 1 98 ? 1.962 -8.481 -14.410 1.00 96.06 98 GLN A C 1
ATOM 805 O O . GLN A 1 98 ? 2.881 -9.219 -14.768 1.00 96.06 98 GLN A O 1
ATOM 810 N N . ILE A 1 99 ? 1.933 -7.890 -13.220 1.00 96.50 99 ILE A N 1
ATOM 811 C CA . ILE A 1 99 ? 2.897 -8.077 -12.141 1.00 96.50 99 ILE A CA 1
ATOM 812 C C . ILE A 1 99 ? 2.240 -8.897 -11.033 1.00 96.50 99 ILE A C 1
ATOM 814 O O . ILE A 1 99 ? 1.182 -8.535 -10.525 1.00 96.50 99 ILE A O 1
ATOM 818 N N . LYS A 1 100 ? 2.877 -9.990 -10.618 1.00 97.88 100 LYS A N 1
ATOM 819 C CA . LYS A 1 100 ? 2.445 -10.836 -9.501 1.00 97.88 100 LYS A CA 1
ATOM 820 C C . LYS A 1 100 ? 3.573 -10.989 -8.495 1.00 97.88 100 LYS A C 1
ATOM 822 O O . LYS A 1 100 ? 4.672 -11.373 -8.874 1.00 97.88 100 LYS A O 1
ATOM 827 N N . LEU A 1 101 ? 3.276 -10.762 -7.222 1.00 97.94 101 LEU A N 1
ATOM 828 C CA . LEU A 1 101 ? 4.209 -10.894 -6.108 1.00 97.94 101 LEU A CA 1
ATOM 829 C C . LEU A 1 101 ? 3.717 -11.970 -5.137 1.00 97.94 101 LEU A C 1
ATOM 831 O O . LEU A 1 101 ? 2.609 -11.865 -4.603 1.00 97.94 101 LEU A O 1
ATOM 835 N N . GLY A 1 102 ? 4.537 -12.996 -4.899 1.00 97.94 102 GLY A N 1
ATOM 836 C CA . GLY A 1 102 ? 4.243 -14.041 -3.918 1.00 97.94 102 GLY A CA 1
ATOM 837 C C . GLY A 1 102 ? 4.354 -13.539 -2.480 1.00 97.94 102 GLY A C 1
ATOM 838 O O . GLY A 1 102 ? 3.441 -13.751 -1.678 1.00 97.94 102 GLY A O 1
ATOM 839 N N . ARG A 1 103 ? 5.453 -12.848 -2.164 1.00 97.94 103 ARG A N 1
ATOM 840 C CA . ARG A 1 103 ? 5.651 -12.150 -0.890 1.00 97.94 103 ARG A CA 1
ATOM 841 C C . ARG A 1 103 ? 6.699 -11.058 -1.046 1.00 97.94 103 ARG A C 1
ATOM 843 O O . ARG A 1 103 ? 7.693 -11.253 -1.729 1.00 97.94 103 ARG A O 1
ATOM 850 N N . GLY A 1 104 ? 6.535 -9.944 -0.356 1.00 97.38 104 GLY A N 1
ATOM 851 C CA . GLY A 1 104 ? 7.555 -8.918 -0.314 1.00 97.38 104 GLY A CA 1
ATOM 852 C C . GLY A 1 104 ? 7.434 -7.989 0.874 1.00 97.38 104 GLY A C 1
ATOM 853 O O . GLY A 1 104 ? 6.426 -7.960 1.578 1.00 97.38 104 GLY A O 1
ATOM 854 N N . ASN A 1 105 ? 8.502 -7.234 1.074 1.00 97.81 105 ASN A N 1
ATOM 855 C CA . ASN A 1 105 ? 8.604 -6.187 2.070 1.00 97.81 105 ASN A CA 1
ATOM 856 C C . ASN A 1 105 ? 9.167 -4.946 1.386 1.00 97.81 105 ASN A C 1
ATOM 858 O O . ASN A 1 105 ? 9.956 -5.074 0.450 1.00 97.81 105 ASN A O 1
ATOM 862 N N . LEU A 1 106 ? 8.785 -3.772 1.864 1.00 97.06 106 LEU A N 1
ATOM 863 C CA . LEU A 1 106 ? 9.390 -2.510 1.458 1.00 97.06 106 LEU A CA 1
ATOM 864 C C . LEU A 1 106 ? 9.216 -1.477 2.562 1.00 97.06 106 LEU A C 1
ATOM 866 O O . LEU A 1 106 ? 8.346 -1.609 3.427 1.00 97.06 106 LEU A O 1
ATOM 870 N N . GLN A 1 107 ? 10.022 -0.434 2.504 1.00 96.81 107 GLN A N 1
ATOM 871 C CA . GLN A 1 107 ? 9.927 0.700 3.396 1.00 96.81 107 GLN A CA 1
ATOM 872 C C . GLN A 1 107 ? 9.854 1.985 2.570 1.00 96.81 107 GLN A C 1
ATOM 874 O O . GLN A 1 107 ? 10.629 2.185 1.642 1.00 96.81 107 GLN A O 1
ATOM 879 N N . TYR A 1 108 ? 8.884 2.840 2.877 1.00 93.56 108 TYR A N 1
ATOM 880 C CA . TYR A 1 108 ? 8.749 4.161 2.282 1.00 93.56 108 TYR A CA 1
ATOM 881 C C . TYR A 1 108 ? 9.168 5.216 3.300 1.00 93.56 108 TYR A C 1
ATOM 883 O O . TYR A 1 108 ? 8.510 5.393 4.335 1.00 93.56 108 TYR A O 1
ATOM 891 N N . SER A 1 109 ? 10.260 5.922 2.989 1.00 87.69 109 SER A N 1
ATOM 892 C CA . SER A 1 109 ? 10.918 6.834 3.927 1.00 87.69 109 SER A CA 1
ATOM 893 C C . SER A 1 109 ? 11.191 6.144 5.281 1.00 87.69 109 SER A C 1
ATOM 895 O O . SER A 1 109 ? 11.289 4.922 5.370 1.00 87.69 109 SER A O 1
ATOM 897 N N . ASP A 1 110 ? 11.310 6.887 6.373 1.00 86.94 110 ASP A N 1
ATOM 898 C CA . ASP A 1 110 ? 11.305 6.315 7.719 1.00 86.94 110 ASP A CA 1
ATOM 899 C C . ASP A 1 110 ? 9.887 6.211 8.309 1.00 86.94 110 ASP A C 1
ATOM 901 O O . ASP A 1 110 ? 9.737 5.892 9.486 1.00 86.94 110 ASP A O 1
ATOM 905 N N . LEU A 1 111 ? 8.851 6.473 7.505 1.00 91.19 111 LEU A N 1
ATOM 906 C CA . LEU A 1 111 ? 7.475 6.665 7.961 1.00 91.19 111 LEU A CA 1
ATOM 907 C C . LEU A 1 111 ? 6.629 5.396 7.892 1.00 91.19 111 LEU A C 1
ATOM 909 O O . LEU A 1 111 ? 5.849 5.137 8.811 1.00 91.19 111 LEU A O 1
ATOM 913 N N . VAL A 1 112 ? 6.749 4.631 6.803 1.00 95.56 112 VAL A N 1
ATOM 914 C CA . VAL A 1 112 ? 5.856 3.503 6.516 1.00 95.56 112 VAL A CA 1
ATOM 915 C C . VAL A 1 112 ? 6.664 2.265 6.169 1.00 95.56 112 VAL A C 1
ATOM 917 O O . VAL A 1 112 ? 7.454 2.263 5.230 1.00 95.56 112 VAL A O 1
ATOM 920 N N . LYS A 1 113 ? 6.413 1.180 6.896 1.00 97.00 113 LYS A N 1
ATOM 921 C CA . LYS A 1 113 ? 6.960 -0.145 6.611 1.00 97.00 113 LYS A CA 1
ATOM 922 C C . LYS A 1 113 ? 5.830 -1.060 6.158 1.00 97.00 113 LYS A C 1
ATOM 924 O O . LYS A 1 113 ? 4.789 -1.120 6.808 1.00 97.00 113 LYS A O 1
ATOM 929 N N . ILE A 1 114 ? 6.041 -1.780 5.062 1.00 97.75 114 ILE A N 1
ATOM 930 C CA . ILE A 1 114 ? 5.102 -2.774 4.545 1.00 97.75 114 ILE A CA 1
ATOM 931 C C . ILE A 1 114 ? 5.765 -4.145 4.602 1.00 97.75 114 ILE A C 1
ATOM 933 O O . ILE A 1 114 ? 6.860 -4.350 4.076 1.00 97.75 114 ILE A O 1
ATOM 937 N N . GLU A 1 115 ? 5.087 -5.097 5.229 1.00 98.12 115 GLU A N 1
ATOM 938 C CA . GLU A 1 115 ? 5.541 -6.474 5.381 1.00 98.12 115 GLU A CA 1
ATOM 939 C C . GLU A 1 115 ? 4.505 -7.445 4.831 1.00 98.12 115 GLU A C 1
ATOM 941 O O . GLU A 1 115 ? 3.303 -7.189 4.872 1.00 98.12 115 GLU A O 1
ATOM 946 N N . ASN A 1 116 ? 4.966 -8.598 4.347 1.00 97.75 116 ASN A N 1
ATOM 947 C CA . ASN A 1 116 ? 4.094 -9.640 3.798 1.00 97.75 116 ASN A CA 1
ATOM 948 C C . ASN A 1 116 ? 3.202 -9.152 2.642 1.00 97.75 116 ASN A C 1
ATOM 950 O O . ASN A 1 116 ? 2.121 -9.705 2.436 1.00 97.75 116 ASN A O 1
ATOM 954 N N . LEU A 1 117 ? 3.657 -8.143 1.893 1.00 98.19 117 LEU A N 1
ATOM 955 C CA . LEU A 1 117 ? 2.989 -7.656 0.695 1.00 98.19 117 LEU A CA 1
ATOM 956 C C . LEU A 1 117 ? 2.882 -8.796 -0.316 1.00 98.19 117 LEU A C 1
ATOM 958 O O . LEU A 1 117 ? 3.877 -9.438 -0.639 1.00 98.19 117 LEU A O 1
ATOM 962 N N . LYS A 1 118 ? 1.691 -9.049 -0.836 1.00 98.50 118 LYS A N 1
ATOM 963 C CA . LYS A 1 118 ? 1.464 -10.047 -1.883 1.00 98.50 118 LYS A CA 1
ATOM 964 C C . LYS A 1 118 ? 0.278 -9.644 -2.732 1.00 98.50 118 LYS A C 1
ATOM 966 O O . LYS A 1 118 ? -0.620 -8.955 -2.246 1.00 98.50 118 LYS A O 1
ATOM 971 N N . GLY A 1 119 ? 0.243 -10.140 -3.960 1.00 98.12 119 GLY A N 1
ATOM 972 C CA . GLY A 1 119 ? -0.898 -9.941 -4.838 1.00 98.12 119 GLY A CA 1
ATOM 973 C C . GLY A 1 119 ? -0.509 -9.674 -6.279 1.00 98.12 119 GLY A C 1
ATOM 974 O O . GLY A 1 119 ? 0.553 -10.100 -6.735 1.00 98.12 119 GLY A O 1
ATOM 975 N N . ILE A 1 120 ? -1.412 -9.025 -7.003 1.00 98.31 120 ILE A N 1
ATOM 976 C CA . ILE A 1 120 ? -1.325 -8.810 -8.444 1.00 98.31 120 ILE A CA 1
ATOM 977 C C . ILE A 1 120 ? -1.658 -7.353 -8.763 1.00 98.31 120 ILE A C 1
ATOM 979 O O . ILE A 1 120 ? -2.562 -6.769 -8.168 1.00 98.31 120 ILE A O 1
ATOM 983 N N . VAL A 1 121 ? -0.943 -6.791 -9.734 1.00 97.62 121 VAL A N 1
ATOM 984 C CA . VAL A 1 121 ? -1.263 -5.528 -10.404 1.00 97.62 121 VAL A CA 1
ATOM 985 C C . VAL A 1 121 ? -1.177 -5.761 -11.908 1.00 97.62 121 VAL A C 1
ATOM 987 O O . VAL A 1 121 ? -0.251 -6.418 -12.371 1.00 97.62 121 VAL A O 1
ATOM 990 N N . THR A 1 122 ? -2.114 -5.231 -12.685 1.00 97.31 122 THR A N 1
ATOM 991 C CA . THR A 1 122 ? -2.055 -5.282 -14.156 1.00 97.31 122 THR A CA 1
ATOM 992 C C . THR A 1 122 ? -1.819 -3.880 -14.680 1.00 97.31 122 THR A C 1
ATOM 994 O O . THR A 1 122 ? -2.646 -3.026 -14.433 1.00 97.31 122 THR A O 1
ATOM 997 N N . LEU A 1 123 ? -0.726 -3.602 -15.385 1.00 95.12 123 LEU A N 1
ATOM 998 C CA . LEU A 1 123 ? -0.339 -2.265 -15.849 1.00 95.12 123 LEU A CA 1
ATOM 999 C C . LEU A 1 123 ? -1.068 -1.831 -17.131 1.00 95.12 123 LEU A C 1
ATOM 1001 O O . LEU A 1 123 ? -0.471 -1.284 -18.050 1.00 95.12 123 LEU A O 1
ATOM 1005 N N . GLU A 1 124 ? -2.374 -2.064 -17.180 1.00 94.44 124 GLU A N 1
ATOM 1006 C CA . GLU A 1 124 ? -3.294 -1.594 -18.216 1.00 94.44 124 GLU A CA 1
ATOM 1007 C C . GLU A 1 124 ? -4.635 -1.232 -17.561 1.00 94.44 124 GLU A C 1
ATOM 1009 O O . GLU A 1 124 ? -4.842 -1.516 -16.385 1.00 94.44 124 GLU A O 1
ATOM 1014 N N . GLY A 1 125 ? -5.559 -0.576 -18.266 1.00 93.56 125 GLY A N 1
ATOM 1015 C CA . GLY A 1 125 ? -6.943 -0.444 -17.781 1.00 93.56 125 GLY A CA 1
ATOM 1016 C C . GLY A 1 125 ? -7.126 0.243 -16.412 1.00 93.56 125 GLY A C 1
ATOM 1017 O O . GLY A 1 125 ? -7.962 -0.189 -15.620 1.00 93.56 125 GLY A O 1
ATOM 1018 N N . ASN A 1 126 ? -6.391 1.328 -16.135 1.00 94.19 126 ASN A N 1
ATOM 1019 C CA . ASN A 1 126 ? -6.340 2.046 -14.838 1.00 94.19 126 ASN A CA 1
ATOM 1020 C C . ASN A 1 126 ? -5.621 1.313 -13.696 1.00 94.19 126 ASN A C 1
ATOM 1022 O O . ASN A 1 126 ? -5.766 1.665 -12.524 1.00 94.19 126 ASN A O 1
ATOM 1026 N N . TYR A 1 127 ? -4.839 0.309 -14.051 1.00 95.75 127 TYR A N 1
ATOM 1027 C CA . TYR A 1 127 ? -4.057 -0.519 -13.155 1.00 95.75 127 TYR A CA 1
ATOM 1028 C C . TYR A 1 127 ? -4.876 -1.315 -12.132 1.00 95.75 127 TYR A C 1
ATOM 1030 O O . TYR A 1 127 ? -4.811 -1.014 -10.935 1.00 95.75 127 TYR A O 1
ATOM 1038 N N . PRO A 1 128 ? -5.679 -2.307 -12.570 1.00 97.62 128 PRO A N 1
ATOM 1039 C CA . PRO A 1 128 ? -6.358 -3.227 -11.678 1.00 97.62 128 PRO A CA 1
ATOM 1040 C C . PRO A 1 128 ? -5.394 -3.868 -10.687 1.00 97.62 128 PRO A C 1
ATOM 1042 O O . PRO A 1 128 ? -4.289 -4.267 -11.064 1.00 97.62 128 PRO A O 1
ATOM 1045 N N . LEU A 1 129 ? -5.825 -3.983 -9.436 1.00 97.56 129 LEU A N 1
ATOM 1046 C CA . LEU A 1 129 ? -5.014 -4.529 -8.357 1.00 97.56 129 LEU A CA 1
ATOM 1047 C C . LEU A 1 129 ? -5.837 -5.401 -7.410 1.00 97.56 129 LEU A C 1
ATOM 1049 O O . LEU A 1 129 ? -7.031 -5.169 -7.204 1.00 97.56 129 LEU A O 1
ATOM 1053 N N . ASP A 1 130 ? -5.156 -6.375 -6.820 1.00 98.44 130 ASP A N 1
ATOM 1054 C CA . ASP A 1 130 ? -5.602 -7.188 -5.690 1.00 98.44 130 ASP A CA 1
ATOM 1055 C C . ASP A 1 130 ? -4.371 -7.462 -4.823 1.00 98.44 130 ASP A C 1
ATOM 1057 O O . ASP A 1 130 ? -3.475 -8.207 -5.223 1.00 98.44 130 ASP A O 1
ATOM 1061 N N . LEU A 1 131 ? -4.278 -6.772 -3.690 1.00 98.00 131 LEU A N 1
ATOM 1062 C CA . LEU A 1 131 ? -3.104 -6.706 -2.832 1.00 98.00 131 LEU A CA 1
ATOM 1063 C C . LEU A 1 131 ? -3.488 -6.952 -1.375 1.00 98.00 131 LEU A C 1
ATOM 1065 O O . LEU A 1 131 ? -4.546 -6.547 -0.901 1.00 98.00 131 LEU A O 1
ATOM 1069 N N . SER A 1 132 ? -2.577 -7.557 -0.623 1.00 98.56 132 SER A N 1
ATOM 1070 C CA . SER A 1 132 ? -2.676 -7.635 0.835 1.00 98.56 132 SER A CA 1
ATOM 1071 C C . SER A 1 132 ? -1.310 -7.473 1.479 1.00 98.56 132 SER A C 1
ATOM 1073 O O . SER A 1 132 ? -0.298 -7.816 0.868 1.00 98.56 132 SER A O 1
ATOM 1075 N N . GLY A 1 133 ? -1.276 -6.955 2.703 1.00 98.25 133 GLY A N 1
ATOM 1076 C CA . GLY A 1 133 ? -0.037 -6.748 3.446 1.00 98.25 133 GLY A CA 1
ATOM 1077 C C . GLY A 1 133 ? -0.279 -6.252 4.866 1.00 98.25 133 GLY A C 1
ATOM 1078 O O . GLY A 1 133 ? -1.412 -5.987 5.267 1.00 98.25 133 GLY A O 1
ATOM 1079 N N . LEU A 1 134 ? 0.805 -6.139 5.625 1.00 98.19 134 LEU A N 1
ATOM 1080 C CA . LEU A 1 134 ? 0.836 -5.574 6.967 1.00 98.19 134 LEU A CA 1
ATOM 1081 C C . LEU A 1 134 ? 1.562 -4.230 6.912 1.00 98.19 134 LEU A C 1
ATOM 1083 O O . LEU A 1 134 ? 2.710 -4.172 6.477 1.00 98.19 134 LEU A O 1
ATOM 1087 N N . VAL A 1 135 ? 0.893 -3.161 7.328 1.00 97.38 135 VAL A N 1
ATOM 1088 C CA . VAL A 1 135 ? 1.396 -1.788 7.260 1.00 97.38 135 VAL A CA 1
ATOM 1089 C C . VAL A 1 135 ? 1.668 -1.276 8.666 1.00 97.38 135 VAL A C 1
ATOM 1091 O O . VAL A 1 135 ? 0.761 -1.189 9.489 1.00 97.38 135 VAL A O 1
ATOM 1094 N N . THR A 1 136 ? 2.904 -0.876 8.924 1.00 96.38 136 THR A N 1
ATOM 1095 C CA . THR A 1 136 ? 3.296 -0.184 10.152 1.00 96.38 136 THR A CA 1
ATOM 1096 C C . THR A 1 136 ? 3.588 1.268 9.819 1.00 96.38 136 THR A C 1
ATOM 1098 O O . THR A 1 136 ? 4.405 1.556 8.943 1.00 96.38 136 THR A O 1
ATOM 1101 N N . VAL A 1 137 ? 2.927 2.187 10.519 1.00 94.56 137 VAL A N 1
ATOM 1102 C CA . VAL A 1 1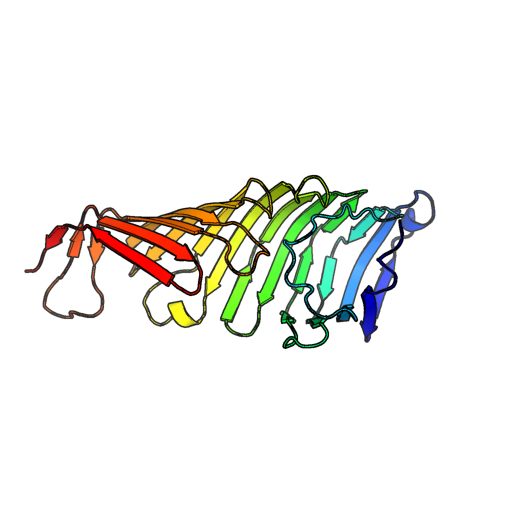37 ? 3.158 3.628 10.390 1.00 94.56 137 VAL A CA 1
ATOM 1103 C C . VAL A 1 137 ? 3.861 4.094 11.656 1.00 94.56 137 VAL A C 1
ATOM 1105 O O . VAL A 1 137 ? 3.263 4.102 12.726 1.00 94.56 137 VAL A O 1
ATOM 1108 N N . LYS A 1 138 ? 5.121 4.513 11.542 1.00 89.88 138 LYS A N 1
ATOM 1109 C CA . LYS A 1 138 ? 6.004 4.779 12.691 1.00 89.88 138 LYS A CA 1
ATOM 1110 C C . LYS A 1 138 ? 5.473 5.845 13.654 1.00 89.88 138 LYS A C 1
ATOM 1112 O O . LYS A 1 138 ? 5.754 5.814 14.850 1.00 89.88 138 LYS A O 1
ATOM 1117 N N . SER A 1 139 ? 4.702 6.814 13.157 1.00 88.06 139 SER A N 1
ATOM 1118 C CA . SER A 1 139 ? 4.056 7.820 14.010 1.00 88.06 139 SER A CA 1
ATOM 1119 C C . SER A 1 139 ? 2.949 7.231 14.893 1.00 88.06 139 SER A C 1
ATOM 1121 O O . SER A 1 139 ? 2.668 7.791 15.952 1.00 88.06 139 SER A O 1
ATOM 1123 N N . LEU A 1 140 ? 2.361 6.099 14.493 1.00 88.19 140 LEU A N 1
ATOM 1124 C CA . LEU A 1 140 ? 1.284 5.420 15.208 1.00 88.19 140 LEU A CA 1
ATOM 1125 C C . LEU A 1 140 ? 1.792 4.468 16.304 1.00 88.19 140 LEU A C 1
ATOM 1127 O O . LEU A 1 140 ? 1.063 4.205 17.260 1.00 88.19 140 LEU A O 1
ATOM 1131 N N . ASP A 1 141 ? 3.063 4.057 16.244 1.00 77.19 141 ASP A N 1
ATOM 1132 C CA . ASP A 1 141 ? 3.702 3.201 17.260 1.00 77.19 141 ASP A CA 1
ATOM 1133 C C . ASP A 1 141 ? 3.644 3.820 18.670 1.00 77.19 141 ASP A C 1
ATOM 1135 O O . ASP A 1 141 ? 3.629 3.120 19.681 1.00 77.19 141 ASP A O 1
ATOM 1139 N N . LYS A 1 142 ? 3.597 5.156 18.756 1.00 81.62 142 LYS A N 1
ATOM 1140 C CA . LYS A 1 142 ? 3.549 5.902 20.026 1.00 81.62 142 LYS A CA 1
ATOM 1141 C C . LYS A 1 142 ? 2.141 6.053 20.602 1.00 81.62 142 LYS A C 1
ATOM 1143 O O . LYS A 1 142 ? 1.997 6.572 21.707 1.00 81.62 142 LYS A O 1
ATOM 1148 N N . VAL A 1 143 ? 1.108 5.663 19.858 1.00 86.06 143 VAL A N 1
ATOM 1149 C CA . VAL A 1 143 ? -0.300 5.879 20.224 1.00 86.06 143 VAL A CA 1
ATOM 1150 C C . VAL A 1 143 ? -1.094 4.576 20.272 1.00 86.06 143 VAL A C 1
ATOM 1152 O O . VAL A 1 143 ? -2.283 4.564 19.981 1.00 86.06 143 VAL A O 1
ATOM 1155 N N . TYR A 1 144 ? -0.448 3.488 20.703 1.00 88.62 144 TYR A N 1
ATOM 1156 C CA . TYR A 1 144 ? -1.091 2.200 21.001 1.00 88.62 144 TYR A CA 1
ATOM 1157 C C . TYR A 1 144 ? -1.798 1.544 19.807 1.00 88.62 144 TYR A C 1
ATOM 1159 O O . TYR A 1 144 ? -2.750 0.792 20.005 1.00 88.62 144 TYR A O 1
ATOM 1167 N N . ILE A 1 145 ? -1.362 1.832 18.579 1.00 92.75 145 ILE A N 1
ATOM 1168 C CA . ILE A 1 145 ? -1.896 1.204 17.369 1.00 92.75 145 ILE A CA 1
ATOM 1169 C C . ILE A 1 145 ? -0.957 0.075 16.944 1.00 92.75 145 ILE A C 1
ATOM 1171 O O . ILE A 1 145 ? 0.224 0.305 16.691 1.00 92.75 145 ILE A O 1
ATOM 1175 N N . ASP A 1 146 ? -1.500 -1.134 16.840 1.00 94.50 146 ASP A N 1
ATOM 1176 C CA . ASP A 1 146 ? -0.799 -2.286 16.276 1.00 94.50 146 ASP A CA 1
ATOM 1177 C C . ASP A 1 146 ? -0.642 -2.136 14.749 1.00 94.50 146 ASP A C 1
ATOM 1179 O O . ASP A 1 146 ? -1.417 -1.417 14.103 1.00 94.50 146 ASP A O 1
ATOM 1183 N N . PRO A 1 147 ? 0.294 -2.872 14.121 1.00 96.12 147 PRO A N 1
ATOM 1184 C CA . PRO A 1 147 ? 0.380 -2.951 12.668 1.00 96.12 147 PRO A CA 1
ATOM 1185 C C . PRO A 1 147 ? -0.979 -3.233 12.007 1.00 96.12 147 PRO A C 1
ATOM 1187 O O . PRO A 1 147 ? -1.805 -3.998 12.509 1.00 96.12 147 PRO A O 1
ATOM 1190 N N . ILE A 1 148 ? -1.216 -2.589 10.868 1.00 97.56 148 ILE A N 1
ATOM 1191 C CA . ILE A 1 148 ? -2.505 -2.560 10.182 1.00 97.56 148 ILE A CA 1
ATOM 1192 C C . ILE A 1 148 ? -2.494 -3.605 9.070 1.00 97.56 148 ILE A C 1
ATOM 1194 O O . ILE A 1 148 ? -1.778 -3.468 8.080 1.00 97.56 148 ILE A O 1
ATOM 1198 N N . GLU A 1 149 ? -3.300 -4.654 9.201 1.00 98.44 149 GLU A N 1
ATOM 1199 C CA . GLU A 1 149 ? -3.570 -5.566 8.092 1.00 98.44 149 GLU A CA 1
ATOM 1200 C C . GLU A 1 149 ? -4.428 -4.848 7.055 1.00 98.44 149 GLU A C 1
ATOM 1202 O O . GLU A 1 149 ? -5.496 -4.333 7.390 1.00 98.44 149 GLU A O 1
ATOM 1207 N N . VAL A 1 150 ? -3.986 -4.849 5.801 1.00 98.25 150 VAL A N 1
ATOM 1208 C CA . VAL A 1 150 ? -4.678 -4.215 4.679 1.00 98.25 150 VAL A CA 1
ATOM 1209 C C . VAL A 1 150 ? -4.959 -5.251 3.598 1.00 98.25 150 VAL A C 1
ATOM 1211 O O . VAL A 1 150 ? -4.081 -6.020 3.212 1.00 98.25 150 VAL A O 1
ATOM 1214 N N . GLU A 1 151 ? -6.183 -5.234 3.085 1.00 98.50 151 GLU A N 1
ATOM 1215 C CA . GLU A 1 151 ? -6.596 -5.900 1.847 1.00 98.50 151 GLU A CA 1
ATOM 1216 C C . GLU A 1 151 ? -7.103 -4.806 0.902 1.00 98.50 151 GLU A C 1
ATOM 1218 O O . GLU A 1 151 ? -7.993 -4.050 1.289 1.00 98.50 151 GLU A O 1
ATOM 1223 N N . ALA A 1 152 ? -6.549 -4.693 -0.304 1.00 98.00 152 ALA A N 1
ATOM 1224 C CA . ALA A 1 152 ? -6.865 -3.647 -1.273 1.00 98.00 152 ALA A CA 1
ATOM 1225 C C . ALA A 1 152 ? -7.187 -4.254 -2.643 1.00 98.00 152 ALA A C 1
ATOM 1227 O O . ALA A 1 152 ? -6.443 -5.087 -3.147 1.00 98.00 152 ALA A O 1
ATOM 1228 N N . VAL A 1 153 ? -8.287 -3.823 -3.255 1.00 98.44 153 VAL A N 1
ATOM 1229 C CA . VAL A 1 153 ? -8.794 -4.312 -4.543 1.00 98.44 153 VAL A CA 1
ATOM 1230 C C . VAL A 1 153 ? -9.272 -3.155 -5.421 1.00 98.44 153 VAL A C 1
ATOM 1232 O O . VAL A 1 153 ? -9.459 -2.028 -4.956 1.00 98.44 153 VAL A O 1
ATOM 1235 N N . GLY A 1 154 ? -9.547 -3.439 -6.692 1.00 97.38 154 GLY A N 1
ATOM 1236 C CA . GLY A 1 154 ? -10.101 -2.472 -7.637 1.00 97.38 154 GLY A CA 1
ATOM 1237 C C . GLY A 1 154 ? -9.037 -2.043 -8.629 1.00 97.38 154 GLY A C 1
ATOM 1238 O O . GLY A 1 154 ? -8.532 -2.882 -9.363 1.00 97.38 154 GLY A O 1
ATOM 1239 N N . SER A 1 155 ? -8.716 -0.752 -8.680 1.00 96.06 155 SER A N 1
ATOM 1240 C CA . SER A 1 155 ? -7.689 -0.204 -9.575 1.00 96.06 155 SER A CA 1
ATOM 1241 C C . SER A 1 155 ? -6.936 0.939 -8.901 1.00 96.06 155 SER A C 1
ATOM 1243 O O . SER A 1 155 ? -7.453 1.516 -7.947 1.00 96.06 155 SER A O 1
ATOM 1245 N N . VAL A 1 156 ? -5.755 1.326 -9.386 1.00 93.50 156 VAL A N 1
ATOM 1246 C CA . VAL A 1 156 ? -5.028 2.483 -8.820 1.00 93.50 156 VAL A CA 1
ATOM 1247 C C . VAL A 1 156 ? -5.865 3.767 -8.910 1.00 93.50 156 VAL A C 1
ATOM 1249 O O . VAL A 1 156 ? -5.881 4.566 -7.975 1.00 93.50 156 VAL A O 1
ATOM 1252 N N . LYS A 1 157 ? -6.656 3.923 -9.980 1.00 92.62 157 LYS A N 1
ATOM 1253 C CA . LYS A 1 157 ? -7.609 5.038 -10.111 1.00 92.62 157 LYS A CA 1
ATOM 1254 C C . LYS A 1 157 ? -8.722 5.015 -9.065 1.00 92.62 157 LYS A C 1
ATOM 1256 O O . LYS A 1 157 ? -9.235 6.062 -8.688 1.00 92.62 157 LYS A O 1
ATOM 1261 N N . ARG A 1 158 ? -9.143 3.833 -8.619 1.00 94.75 158 ARG A N 1
ATOM 1262 C CA . ARG A 1 158 ? -10.147 3.686 -7.563 1.00 94.75 158 ARG A CA 1
ATOM 1263 C C . ARG A 1 158 ? -9.905 2.407 -6.783 1.00 94.75 158 ARG A C 1
ATOM 1265 O O . ARG A 1 158 ? -10.345 1.324 -7.183 1.00 94.75 158 ARG A O 1
ATOM 1272 N N . THR A 1 159 ? -9.170 2.551 -5.693 1.00 97.00 159 THR A N 1
ATOM 1273 C CA . THR A 1 159 ? -8.793 1.456 -4.809 1.00 97.00 159 THR A CA 1
ATOM 1274 C C . THR A 1 159 ? -9.758 1.409 -3.644 1.00 97.00 159 THR A C 1
ATOM 1276 O O . THR A 1 159 ? -10.017 2.420 -2.995 1.00 97.00 159 THR A O 1
ATOM 1279 N N . TYR A 1 160 ? -10.264 0.221 -3.363 1.00 97.94 160 TYR A N 1
ATOM 1280 C CA . TYR A 1 160 ? -11.073 -0.064 -2.193 1.00 97.94 160 TYR A CA 1
ATOM 1281 C C . TYR A 1 160 ? -10.285 -0.974 -1.282 1.00 97.94 160 TYR A C 1
ATOM 1283 O O . TYR A 1 160 ? -9.630 -1.893 -1.765 1.00 97.94 160 TYR A O 1
ATOM 1291 N N . GLY A 1 161 ? -10.396 -0.793 0.023 1.00 98.00 161 GLY A N 1
ATOM 1292 C CA . GLY A 1 161 ? -9.752 -1.718 0.928 1.00 98.00 161 GLY A CA 1
ATOM 1293 C C . GLY A 1 161 ? -10.460 -1.908 2.245 1.00 98.00 161 GLY A C 1
ATOM 1294 O O . GLY A 1 161 ? -11.366 -1.165 2.622 1.00 98.00 161 GLY A O 1
ATOM 1295 N N . LYS A 1 162 ? -10.032 -2.962 2.926 1.00 98.50 162 LYS A N 1
ATOM 1296 C CA . LYS A 1 162 ? -10.392 -3.298 4.295 1.00 98.50 162 LYS A CA 1
ATOM 1297 C C . LYS A 1 162 ? -9.141 -3.184 5.141 1.00 98.50 162 LYS A C 1
ATOM 1299 O O . LYS A 1 162 ? -8.052 -3.521 4.681 1.00 98.50 162 LYS A O 1
ATOM 1304 N N . LEU A 1 163 ? -9.320 -2.748 6.377 1.00 97.19 163 LEU A N 1
ATOM 1305 C CA . LEU A 1 163 ? -8.253 -2.695 7.359 1.00 97.19 163 LEU A CA 1
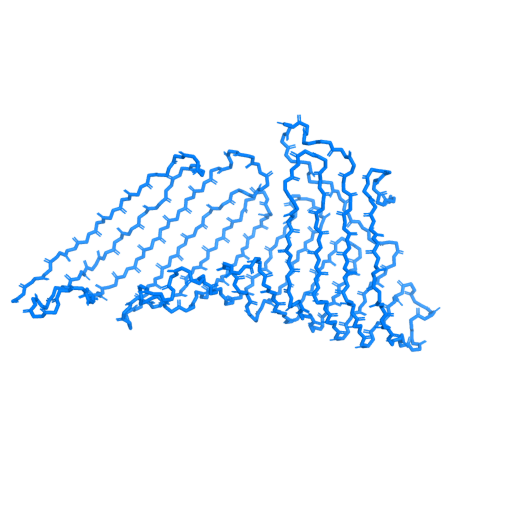ATOM 1306 C C . LEU A 1 163 ? -8.664 -3.391 8.653 1.00 97.19 163 LEU A C 1
ATOM 1308 O O . LEU A 1 163 ? -9.833 -3.347 9.054 1.00 97.19 163 LEU A O 1
ATOM 1312 N N . ARG A 1 164 ? -7.701 -4.041 9.301 1.00 98.00 164 ARG A N 1
ATOM 1313 C CA . ARG A 1 164 ? -7.834 -4.616 10.643 1.00 98.00 164 ARG A CA 1
ATOM 1314 C C . ARG A 1 164 ? -6.590 -4.260 11.442 1.00 98.00 164 ARG A C 1
ATOM 1316 O O . ARG A 1 164 ? -5.481 -4.373 10.938 1.00 98.00 164 ARG A O 1
ATOM 1323 N N . SER A 1 165 ? -6.774 -3.822 12.675 1.00 96.88 165 SER A N 1
ATOM 1324 C CA . SER A 1 165 ? -5.681 -3.511 13.597 1.00 96.88 165 SER A CA 1
ATOM 1325 C C . SER A 1 165 ? -6.205 -3.643 15.031 1.00 96.88 165 SER A C 1
ATOM 1327 O O . SER A 1 165 ? -7.353 -4.053 15.256 1.00 96.88 165 SER A O 1
ATOM 1329 N N . LYS A 1 166 ? -5.374 -3.290 16.005 1.00 94.88 166 LYS A N 1
ATOM 1330 C CA . LYS A 1 166 ? -5.785 -3.057 17.380 1.00 94.88 166 LYS A CA 1
ATOM 1331 C C . LYS A 1 166 ? -5.390 -1.656 17.808 1.00 94.88 166 LYS A C 1
ATOM 1333 O O . LYS A 1 166 ? -4.313 -1.184 17.468 1.00 94.88 166 LYS A O 1
ATOM 1338 N N . TYR A 1 167 ? -6.254 -1.027 18.588 1.00 93.56 167 TYR A N 1
ATOM 1339 C CA . TYR A 1 167 ? -5.939 0.176 19.340 1.00 93.56 167 TYR A CA 1
ATOM 1340 C C . TYR A 1 167 ? -6.050 -0.152 20.825 1.00 93.56 167 TYR A C 1
ATOM 1342 O O . TYR A 1 167 ? -7.106 -0.589 21.275 1.00 93.56 167 TYR A O 1
ATOM 1350 N N . ASN A 1 168 ? -4.956 -0.001 21.568 1.00 91.81 168 ASN A N 1
ATOM 1351 C CA . ASN A 1 168 ? -4.865 -0.361 22.983 1.00 91.81 168 ASN A CA 1
ATOM 1352 C C . ASN A 1 168 ? -5.448 -1.765 23.268 1.00 91.81 168 ASN A C 1
ATOM 1354 O O . ASN A 1 168 ? -6.390 -1.930 24.039 1.00 91.81 168 ASN A O 1
ATOM 1358 N N . ASN A 1 169 ? -4.939 -2.781 22.557 1.00 90.69 169 ASN A N 1
ATOM 1359 C CA . ASN A 1 169 ? -5.399 -4.183 22.577 1.00 90.69 169 ASN A CA 1
ATOM 1360 C C . ASN A 1 169 ? -6.842 -4.447 22.105 1.00 90.69 169 ASN A C 1
ATOM 1362 O O . ASN A 1 169 ? -7.235 -5.610 21.976 1.00 90.69 169 ASN A O 1
ATOM 1366 N N . SER A 1 170 ? -7.610 -3.409 21.787 1.00 93.50 170 SER A N 1
ATOM 1367 C CA . SER A 1 170 ? -8.995 -3.514 21.340 1.00 93.50 170 SER A CA 1
ATOM 1368 C C . SER A 1 170 ? -9.072 -3.571 19.821 1.00 93.50 170 SER A C 1
ATOM 1370 O O . SER A 1 170 ? -8.395 -2.818 19.125 1.00 93.50 170 SER A O 1
ATOM 1372 N N . ASN A 1 171 ? -9.884 -4.478 19.279 1.00 96.00 171 ASN A N 1
ATOM 1373 C CA . ASN A 1 171 ? -9.963 -4.673 17.833 1.00 96.00 171 ASN A CA 1
ATOM 1374 C C . ASN A 1 171 ? -10.604 -3.466 17.145 1.00 96.00 171 ASN A C 1
ATOM 1376 O O . ASN A 1 171 ? -11.702 -3.043 17.507 1.00 96.00 171 ASN A O 1
ATOM 1380 N N . VAL A 1 172 ? -9.968 -3.001 16.073 1.00 96.75 172 VAL A N 1
ATOM 1381 C CA . VAL A 1 172 ? -10.519 -1.980 15.183 1.00 96.75 172 VAL A CA 1
ATOM 1382 C C . VAL A 1 172 ? -10.574 -2.514 13.759 1.00 96.75 172 VAL A C 1
ATOM 1384 O O . VAL A 1 172 ? -9.667 -3.206 13.287 1.00 96.75 172 VAL A O 1
ATOM 1387 N N . ARG A 1 173 ? -11.675 -2.231 13.063 1.00 98.12 173 ARG A N 1
ATOM 1388 C CA . ARG A 1 173 ? -11.894 -2.684 11.684 1.00 98.12 173 ARG A CA 1
ATOM 1389 C C . ARG A 1 173 ? -12.403 -1.545 10.844 1.00 98.12 173 ARG A C 1
ATOM 1391 O O . ARG A 1 173 ? -13.262 -0.788 11.282 1.00 98.12 173 ARG A O 1
ATOM 1398 N N . GLY A 1 174 ? -11.939 -1.458 9.613 1.00 98.06 174 GLY A N 1
ATOM 1399 C CA . GLY A 1 174 ? -12.355 -0.381 8.742 1.00 98.06 174 GLY A CA 1
ATOM 1400 C C . GLY A 1 174 ? -12.391 -0.752 7.281 1.00 98.06 174 GLY A C 1
ATOM 1401 O O . GLY A 1 174 ? -11.990 -1.840 6.867 1.00 98.06 174 GLY A O 1
ATOM 1402 N N . VAL A 1 175 ? -12.892 0.198 6.513 1.00 98.56 175 VAL A N 1
ATOM 1403 C CA . VAL A 1 175 ? -12.883 0.187 5.059 1.00 98.56 175 VAL A CA 1
ATOM 1404 C C . VAL A 1 175 ? -12.421 1.543 4.563 1.00 98.56 175 VAL A C 1
ATOM 1406 O O . VAL A 1 175 ? -12.646 2.552 5.230 1.00 98.56 175 VAL A O 1
ATOM 1409 N N . PHE A 1 176 ? -11.808 1.572 3.390 1.00 97.81 176 PHE A N 1
ATOM 1410 C CA . PHE A 1 176 ? -11.438 2.811 2.727 1.00 97.81 176 PHE A CA 1
ATOM 1411 C C . PHE A 1 176 ? -11.686 2.733 1.224 1.00 97.81 176 PHE A C 1
ATOM 1413 O O . PHE A 1 176 ? -11.744 1.653 0.637 1.00 97.81 176 PHE A O 1
ATOM 1420 N N . THR A 1 177 ? -11.838 3.898 0.611 1.00 97.12 177 THR A N 1
ATOM 1421 C CA . THR A 1 177 ? -11.789 4.119 -0.830 1.00 97.12 177 THR A CA 1
ATOM 1422 C C . THR A 1 177 ? -10.844 5.281 -1.076 1.00 97.12 177 THR A C 1
ATOM 1424 O O . THR A 1 177 ? -10.996 6.331 -0.458 1.00 97.12 177 THR A O 1
ATOM 1427 N N . VAL A 1 178 ? -9.877 5.102 -1.965 1.00 94.38 178 VAL A N 1
ATOM 1428 C CA . VAL A 1 178 ? -8.928 6.146 -2.362 1.00 94.38 178 VAL A CA 1
ATOM 1429 C C . VAL A 1 178 ? -8.834 6.188 -3.880 1.00 94.38 178 VAL A C 1
ATOM 1431 O O . VAL A 1 178 ? -8.893 5.153 -4.551 1.00 94.38 178 VAL A O 1
ATOM 1434 N N . GLN A 1 179 ? -8.680 7.387 -4.421 1.00 90.12 179 GLN A N 1
ATOM 1435 C CA . GLN A 1 179 ? -8.201 7.592 -5.781 1.00 90.12 179 GLN A CA 1
ATOM 1436 C C . GLN A 1 179 ? -6.704 7.914 -5.693 1.00 90.12 179 GLN A C 1
ATOM 1438 O O . GLN A 1 179 ? -6.297 8.788 -4.938 1.00 90.12 179 GLN A O 1
ATOM 1443 N N . GLY A 1 180 ? -5.852 7.141 -6.362 1.00 77.94 180 GLY A N 1
ATOM 1444 C CA . GLY A 1 180 ? -4.411 7.397 -6.376 1.00 77.94 180 GLY A CA 1
ATOM 1445 C C . GLY A 1 180 ? -4.012 8.413 -7.449 1.00 77.94 180 GLY A C 1
ATOM 1446 O O . GLY A 1 180 ? -4.745 8.618 -8.413 1.00 77.94 180 GLY A O 1
ATOM 1447 N N . LEU A 1 181 ? -2.799 8.962 -7.315 1.00 82.81 181 LEU A N 1
ATOM 1448 C CA . LEU A 1 181 ? -2.021 9.641 -8.368 1.00 82.81 181 LEU A CA 1
ATOM 1449 C C . LEU A 1 181 ? -2.524 11.002 -8.893 1.00 82.81 181 LEU A C 1
ATOM 1451 O O . LEU A 1 181 ? -1.814 11.609 -9.689 1.00 82.81 181 LEU A O 1
ATOM 1455 N N . ASP A 1 182 ? -3.670 11.508 -8.435 1.00 81.25 182 ASP A N 1
ATOM 1456 C CA . ASP A 1 182 ? -4.142 12.866 -8.750 1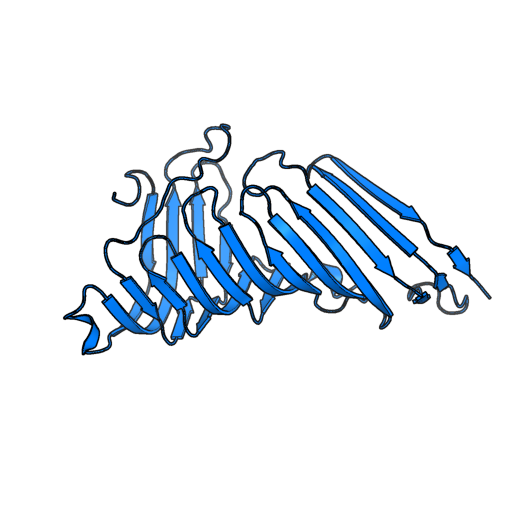.00 81.25 182 ASP A CA 1
ATOM 1457 C C . ASP A 1 182 ? -3.948 13.816 -7.544 1.00 81.25 182 ASP A C 1
ATOM 1459 O O . ASP A 1 182 ? -4.274 13.456 -6.411 1.00 81.25 182 ASP A O 1
ATOM 1463 N N . ASP A 1 183 ? -3.478 15.050 -7.784 1.00 77.31 183 ASP A N 1
ATOM 1464 C CA . ASP A 1 183 ? -3.096 16.038 -6.745 1.00 77.31 183 ASP A CA 1
ATOM 1465 C C . ASP A 1 183 ? -4.246 16.441 -5.785 1.00 77.31 183 ASP A C 1
ATOM 1467 O O . ASP A 1 183 ? -3.992 16.930 -4.688 1.00 77.31 183 ASP A O 1
ATOM 1471 N N . ASN A 1 184 ? -5.507 16.198 -6.163 1.00 82.94 184 ASN A N 1
ATOM 1472 C CA . ASN A 1 184 ? -6.708 16.438 -5.346 1.00 82.94 184 ASN A CA 1
ATOM 1473 C C . ASN A 1 184 ? -7.629 15.212 -5.306 1.00 82.94 184 ASN A C 1
ATOM 1475 O O . ASN A 1 184 ? -8.856 15.325 -5.349 1.00 82.94 184 ASN A O 1
ATOM 1479 N N . ALA A 1 185 ? -7.038 14.022 -5.288 1.00 87.62 185 ALA A N 1
ATOM 1480 C CA . ALA A 1 185 ? -7.810 12.801 -5.247 1.00 87.62 185 ALA A CA 1
ATOM 1481 C C . ALA A 1 185 ? -8.637 12.687 -3.951 1.00 87.62 185 ALA A C 1
ATOM 1483 O O . ALA A 1 185 ? -8.079 12.789 -2.852 1.00 87.62 185 ALA A O 1
ATOM 1484 N N . PRO A 1 186 ? -9.956 12.447 -4.054 1.00 91.62 186 PRO A N 1
ATOM 1485 C CA . PRO A 1 186 ? -10.779 12.246 -2.880 1.00 91.62 186 PRO A CA 1
ATOM 1486 C C . PRO A 1 186 ? -10.487 10.890 -2.237 1.00 91.62 186 PRO A C 1
ATOM 1488 O O . PRO A 1 186 ? -10.177 9.897 -2.909 1.00 91.62 186 PRO A O 1
ATOM 1491 N N . PHE A 1 187 ? -10.676 10.836 -0.925 1.00 95.56 187 PHE A N 1
ATOM 1492 C CA . PHE A 1 187 ? -10.722 9.591 -0.182 1.00 95.56 187 PHE A CA 1
ATOM 1493 C C . PHE A 1 187 ? -11.894 9.556 0.789 1.00 95.56 187 PHE A C 1
ATOM 1495 O O . PHE A 1 187 ? -12.429 10.581 1.212 1.00 95.56 187 PHE A O 1
ATOM 1502 N N . GLU A 1 188 ? -12.256 8.337 1.168 1.00 97.25 188 GLU A N 1
ATOM 1503 C CA . GLU A 1 188 ? -13.211 8.044 2.223 1.00 97.25 188 GLU A CA 1
ATOM 1504 C C . GLU A 1 188 ? -12.702 6.864 3.044 1.00 97.25 188 GLU A C 1
ATOM 1506 O O . GLU A 1 188 ? -12.239 5.867 2.496 1.00 97.25 188 GLU A O 1
ATOM 1511 N N . ALA A 1 189 ? -12.830 6.937 4.360 1.00 97.62 189 ALA A N 1
ATOM 1512 C CA . ALA A 1 189 ? -12.517 5.855 5.272 1.00 97.62 189 ALA A CA 1
ATOM 1513 C C . ALA A 1 189 ? -13.551 5.783 6.394 1.00 97.62 189 ALA A C 1
ATOM 1515 O O . ALA A 1 189 ? -14.090 6.795 6.846 1.00 97.62 189 ALA A O 1
ATOM 1516 N N . LYS A 1 190 ? -13.826 4.563 6.849 1.00 98.12 190 LYS A N 1
ATOM 1517 C CA . LYS A 1 190 ? -14.689 4.275 7.995 1.00 98.12 190 LYS A CA 1
ATOM 1518 C C . LYS A 1 190 ? -13.986 3.275 8.893 1.00 98.12 190 LYS A C 1
ATOM 1520 O O . LYS A 1 190 ? -13.511 2.257 8.401 1.00 98.12 190 LYS A O 1
ATOM 1525 N N . LEU A 1 191 ? -13.963 3.541 10.189 1.00 97.62 191 LEU A N 1
ATOM 1526 C CA . LEU A 1 191 ? -13.388 2.690 11.224 1.00 97.62 191 LEU A CA 1
ATOM 1527 C C . LEU A 1 191 ? -14.462 2.403 12.272 1.00 97.62 191 LEU A C 1
ATOM 1529 O O . LEU A 1 191 ? -15.162 3.317 12.690 1.00 97.62 191 LEU A O 1
ATOM 1533 N N . ASN A 1 192 ? -14.582 1.153 12.697 1.00 97.88 192 ASN A N 1
ATOM 1534 C CA . ASN A 1 192 ? -15.539 0.701 13.697 1.00 97.88 192 ASN A CA 1
ATOM 1535 C C . ASN A 1 192 ? -14.822 -0.055 14.814 1.00 97.88 192 ASN A C 1
ATOM 1537 O O . ASN A 1 192 ? -13.826 -0.747 14.565 1.00 97.88 192 ASN A O 1
ATOM 1541 N N . TRP A 1 193 ? -15.381 0.043 16.016 1.00 97.31 193 TRP A N 1
ATOM 1542 C CA . TRP A 1 193 ? -14.958 -0.705 17.196 1.00 97.31 193 TRP A CA 1
ATOM 1543 C C . TRP A 1 193 ? -16.143 -1.006 18.114 1.00 97.31 193 TRP A C 1
ATOM 1545 O O . TRP A 1 193 ? -17.093 -0.225 18.201 1.00 97.31 193 TRP A O 1
ATOM 1555 N N . ASP A 1 194 ? -16.062 -2.133 18.819 1.00 96.06 194 ASP A N 1
ATOM 1556 C CA . ASP A 1 194 ? -17.111 -2.562 19.749 1.00 96.06 194 ASP A CA 1
ATOM 1557 C C . ASP A 1 194 ? -16.921 -1.908 21.126 1.00 96.06 194 ASP A C 1
ATOM 1559 O O . ASP A 1 194 ? -17.834 -1.269 21.647 1.00 96.06 194 ASP A O 1
ATOM 1563 N N . GLU A 1 195 ? -15.715 -2.014 21.682 1.00 94.50 195 GLU A N 1
ATOM 1564 C CA . GLU A 1 195 ? -15.290 -1.397 22.940 1.00 94.50 195 GLU A CA 1
ATOM 1565 C C . GLU A 1 195 ? -13.791 -1.086 22.855 1.00 94.50 195 GLU A C 1
ATOM 1567 O O . GLU A 1 195 ? -13.031 -1.893 22.321 1.00 94.50 195 GLU A O 1
ATOM 1572 N N . ILE A 1 196 ? -13.387 0.093 23.330 1.00 92.81 196 ILE A N 1
ATOM 1573 C CA . ILE A 1 196 ? -11.998 0.554 23.402 1.00 92.81 196 ILE A CA 1
ATOM 1574 C C . ILE A 1 196 ? -11.763 1.230 24.752 1.00 92.81 196 ILE A C 1
ATOM 1576 O O . ILE A 1 196 ? -12.509 2.140 25.114 1.00 92.81 196 ILE A O 1
ATOM 1580 N N . ASP A 1 197 ? -10.662 0.879 25.411 1.00 89.62 197 ASP A N 1
ATOM 1581 C CA . ASP A 1 197 ? -10.159 1.585 26.590 1.00 89.62 197 ASP A CA 1
ATOM 1582 C C . ASP A 1 197 ? -9.231 2.735 26.179 1.00 89.62 197 ASP A C 1
ATOM 1584 O O . ASP A 1 197 ? -8.295 2.538 25.396 1.00 89.62 197 ASP A O 1
ATOM 1588 N N . LEU A 1 198 ? -9.456 3.941 26.711 1.00 88.44 198 LEU A N 1
ATOM 1589 C CA . LEU A 1 198 ? -8.583 5.085 26.439 1.00 88.44 198 LEU A CA 1
ATOM 1590 C C . LEU A 1 198 ? -7.327 5.044 27.329 1.00 88.44 198 LEU A C 1
ATOM 1592 O O . LEU A 1 198 ? -7.434 5.199 28.545 1.00 88.44 198 LEU A O 1
ATOM 1596 N N . PRO A 1 199 ? -6.118 4.935 26.749 1.00 83.56 199 PRO A N 1
ATOM 1597 C CA . PRO A 1 199 ? -4.889 4.720 27.515 1.00 83.56 199 PRO A CA 1
ATOM 1598 C C . PRO A 1 199 ? -4.359 5.981 28.220 1.00 83.56 199 PRO A C 1
ATOM 1600 O O . PRO A 1 199 ? -3.378 5.907 28.949 1.00 83.56 199 PRO A O 1
ATOM 1603 N N . TYR A 1 200 ? -4.965 7.152 27.996 1.00 79.56 200 TYR A N 1
ATOM 1604 C CA . TYR A 1 200 ? -4.458 8.443 28.491 1.00 79.56 200 TYR A CA 1
ATOM 1605 C C . TYR A 1 200 ? -5.161 8.953 29.755 1.00 79.56 200 TYR A C 1
ATOM 1607 O O . TYR A 1 200 ? -4.800 10.010 30.268 1.00 79.56 200 TYR A O 1
ATOM 1615 N N . ALA A 1 201 ? -6.168 8.231 30.249 1.00 68.88 201 ALA A N 1
ATOM 1616 C CA . ALA A 1 201 ? -6.959 8.609 31.417 1.00 68.88 201 ALA A CA 1
ATOM 1617 C C . ALA A 1 201 ? -6.785 7.582 32.546 1.00 68.88 201 ALA A C 1
ATOM 1619 O O . ALA A 1 201 ? -7.757 6.999 33.032 1.00 68.88 201 ALA A O 1
ATOM 1620 N N . GLU A 1 202 ? -5.529 7.337 32.937 1.00 64.81 202 GLU A N 1
ATOM 1621 C CA . GLU A 1 202 ? -5.205 6.451 34.058 1.00 64.81 202 GLU A CA 1
ATOM 1622 C C . GLU A 1 202 ? -5.994 6.881 35.308 1.00 64.81 202 GLU A C 1
ATOM 1624 O O . GLU A 1 202 ? -5.874 8.010 35.787 1.00 64.81 202 GLU A O 1
ATOM 1629 N N . GLY A 1 203 ? -6.851 5.983 35.804 1.00 70.75 203 GLY A N 1
ATOM 1630 C CA . GLY A 1 203 ? -7.703 6.207 36.976 1.00 70.75 203 GLY A CA 1
ATOM 1631 C C . GLY A 1 203 ? -9.157 6.614 36.705 1.00 70.75 203 GLY A C 1
ATOM 1632 O O . GLY A 1 203 ? -9.905 6.679 37.672 1.00 70.75 203 GLY A O 1
ATOM 1633 N N . GLN A 1 204 ? -9.575 6.855 35.453 1.00 71.56 204 GLN A N 1
ATOM 1634 C CA . GLN A 1 204 ? -10.969 7.223 35.110 1.00 71.56 204 GLN A CA 1
ATOM 1635 C C . GLN A 1 204 ? -11.737 6.154 34.301 1.00 71.56 204 GLN A C 1
ATOM 1637 O O . GLN A 1 204 ? -12.843 6.434 33.838 1.00 71.56 204 GLN A O 1
ATOM 1642 N N . ASP A 1 205 ? -11.137 4.967 34.093 1.00 81.56 205 ASP A N 1
ATOM 1643 C CA . ASP A 1 205 ? -11.690 3.809 33.348 1.00 81.56 205 ASP A CA 1
ATOM 1644 C C . ASP A 1 205 ? -12.587 4.230 32.167 1.00 81.56 205 ASP A C 1
ATOM 1646 O O . ASP A 1 205 ? -13.762 3.863 32.066 1.00 81.56 205 ASP A O 1
ATOM 1650 N N . ILE A 1 206 ? -12.048 5.112 31.313 1.00 88.06 206 ILE A N 1
ATOM 1651 C CA . ILE A 1 206 ? -12.818 5.711 30.226 1.00 88.06 206 ILE A CA 1
ATOM 1652 C C . ILE A 1 206 ? -12.862 4.740 29.056 1.00 88.06 206 ILE A C 1
ATOM 1654 O O . ILE A 1 206 ? -11.829 4.429 28.455 1.00 88.06 206 ILE A O 1
ATOM 1658 N N . ARG A 1 207 ? -14.079 4.345 28.681 1.00 91.06 207 ARG A N 1
ATOM 1659 C CA . ARG A 1 207 ? -14.334 3.415 27.580 1.00 91.06 207 ARG A CA 1
ATOM 1660 C C . ARG A 1 207 ? -15.186 4.041 26.492 1.00 91.06 207 ARG A C 1
ATOM 1662 O O . ARG A 1 207 ? -16.142 4.775 26.756 1.00 91.06 207 ARG A O 1
ATOM 1669 N N . LEU A 1 208 ? -14.855 3.709 25.252 1.00 93.44 208 LEU A N 1
ATOM 1670 C CA . LEU A 1 208 ? -15.607 4.058 24.056 1.00 93.44 208 LEU A CA 1
ATOM 1671 C C . LEU A 1 208 ? -16.305 2.812 23.515 1.00 93.44 208 LEU A C 1
ATOM 1673 O O . LEU A 1 208 ? -15.636 1.856 23.143 1.00 93.44 208 LEU A O 1
ATOM 1677 N N . GLN A 1 209 ? -17.635 2.831 23.433 1.00 95.19 209 GLN A N 1
ATOM 1678 C CA . GLN A 1 209 ? -18.439 1.703 22.957 1.00 95.19 209 GLN A CA 1
ATOM 1679 C C . GLN A 1 209 ? -19.220 2.016 21.679 1.00 95.19 209 GLN A C 1
ATOM 1681 O O . GLN A 1 209 ? -19.736 3.127 21.516 1.00 95.19 209 GLN A O 1
ATOM 1686 N N . ASN A 1 210 ? -19.403 0.987 20.844 1.00 96.19 210 ASN A N 1
ATOM 1687 C CA . ASN A 1 210 ? -20.175 1.009 19.594 1.00 96.19 210 ASN A CA 1
ATOM 1688 C C . ASN A 1 210 ? -19.782 2.184 18.695 1.00 96.19 210 ASN A C 1
ATOM 1690 O O . ASN A 1 210 ? -20.634 2.964 18.258 1.00 96.19 210 ASN A O 1
ATOM 1694 N N . GLY A 1 211 ? -18.479 2.361 18.505 1.00 96.88 211 GLY A N 1
ATOM 1695 C CA . GLY A 1 211 ? -17.964 3.555 17.874 1.00 96.88 211 GLY A CA 1
ATOM 1696 C C . GLY A 1 211 ? -17.778 3.419 16.371 1.00 96.88 211 GLY A C 1
ATOM 1697 O O . GLY A 1 211 ? -17.452 2.354 15.844 1.00 96.88 211 GLY A O 1
ATOM 1698 N N . LEU A 1 212 ? -17.978 4.545 15.696 1.00 97.50 212 LEU A N 1
ATOM 1699 C CA . LEU A 1 212 ? -17.757 4.763 14.278 1.00 97.50 212 LEU A CA 1
ATOM 1700 C C . LEU A 1 212 ? -16.954 6.054 14.116 1.00 97.50 212 LEU A C 1
ATOM 1702 O O . LEU A 1 212 ? -17.414 7.132 14.497 1.00 97.50 212 LEU A O 1
ATOM 1706 N N . ALA A 1 213 ? -15.785 5.955 13.494 1.00 97.06 213 ALA A N 1
ATOM 1707 C CA . ALA A 1 213 ? -15.051 7.101 12.979 1.00 97.06 213 ALA A CA 1
ATOM 1708 C C . ALA A 1 213 ? -15.114 7.117 11.451 1.00 97.06 213 ALA A C 1
ATOM 1710 O O . ALA A 1 213 ? -15.006 6.076 10.802 1.00 97.06 213 ALA A O 1
ATOM 1711 N N . THR A 1 214 ? -15.266 8.299 10.866 1.00 97.81 214 THR A N 1
ATOM 1712 C CA . THR A 1 214 ? -15.201 8.508 9.420 1.00 97.81 214 THR A CA 1
ATOM 1713 C C . THR A 1 214 ? -14.190 9.592 9.095 1.00 97.81 214 THR A C 1
ATOM 1715 O O . THR A 1 214 ? -14.134 10.603 9.794 1.00 97.81 214 THR A O 1
ATOM 1718 N N . ALA A 1 215 ? -13.438 9.393 8.018 1.00 96.81 215 ALA A N 1
ATOM 1719 C CA . ALA A 1 215 ? -12.550 10.390 7.441 1.00 96.81 215 ALA A CA 1
ATOM 1720 C C . ALA A 1 215 ? -12.870 10.535 5.953 1.00 96.81 215 ALA A C 1
ATOM 1722 O O . ALA A 1 215 ? -12.964 9.523 5.260 1.00 96.81 215 ALA A O 1
ATOM 1723 N N . SER A 1 216 ? -13.059 11.751 5.456 1.00 96.88 216 SER A N 1
ATOM 1724 C CA . SER A 1 216 ? -13.344 11.981 4.037 1.00 96.88 216 SER A CA 1
ATOM 1725 C C . SER A 1 216 ? -12.868 13.347 3.576 1.00 96.88 216 SER A C 1
ATOM 1727 O O . SER A 1 216 ? -12.841 14.284 4.369 1.00 96.88 216 SER A O 1
ATOM 1729 N N . GLY A 1 217 ? -12.546 13.467 2.293 1.00 94.62 217 GLY A N 1
ATOM 1730 C CA . GLY A 1 217 ? -12.134 14.729 1.685 1.00 94.62 217 GLY A CA 1
ATOM 1731 C C . GLY A 1 217 ? -10.933 14.545 0.773 1.00 94.62 217 GLY A C 1
ATOM 1732 O O . GLY A 1 217 ? -10.793 13.506 0.129 1.00 94.62 217 GLY A O 1
ATOM 1733 N N . VAL A 1 218 ? -10.073 15.555 0.728 1.00 93.62 218 VAL A N 1
ATOM 1734 C CA . VAL A 1 218 ? -8.798 15.563 -0.006 1.00 93.62 218 VAL A CA 1
ATOM 1735 C C . VAL A 1 218 ? -7.659 15.828 0.978 1.00 93.62 218 VAL A C 1
ATOM 1737 O O . VAL A 1 218 ? -7.901 16.242 2.106 1.00 93.62 218 VAL A O 1
ATOM 1740 N N . LEU A 1 219 ? -6.400 15.621 0.588 1.00 86.12 219 LEU A N 1
ATOM 1741 C CA . LEU A 1 219 ? -5.267 15.790 1.515 1.00 86.12 219 LEU A CA 1
ATOM 1742 C C . LEU A 1 219 ? -5.171 17.196 2.136 1.00 86.12 219 LEU A C 1
ATOM 1744 O O . LEU A 1 219 ? -4.706 17.327 3.265 1.00 86.12 219 LEU A O 1
ATOM 1748 N N . SER A 1 220 ? -5.616 18.234 1.423 1.00 89.94 220 SER A N 1
ATOM 1749 C CA . SER A 1 220 ? -5.633 19.614 1.921 1.00 89.94 220 SER A CA 1
ATOM 1750 C C . SER A 1 220 ? -6.821 19.944 2.829 1.00 89.94 220 SER A C 1
ATOM 1752 O O . SER A 1 220 ? -6.782 20.966 3.508 1.00 89.94 220 SER A O 1
ATOM 1754 N N . ASP A 1 221 ? -7.880 19.132 2.812 1.00 94.12 221 ASP A N 1
ATOM 1755 C CA . ASP A 1 221 ? -9.114 19.366 3.565 1.00 94.12 221 ASP A CA 1
ATOM 1756 C C . ASP A 1 221 ? -9.755 18.026 3.942 1.00 94.12 221 ASP A C 1
ATOM 1758 O O . ASP A 1 221 ? -10.419 17.372 3.130 1.00 94.12 221 ASP A O 1
ATOM 1762 N N . ILE A 1 222 ? -9.480 17.594 5.174 1.00 95.06 222 ILE A N 1
ATOM 1763 C CA . ILE A 1 222 ? -9.921 16.311 5.715 1.00 95.06 222 ILE A CA 1
ATOM 1764 C C . ILE A 1 222 ? -10.989 16.565 6.770 1.00 95.06 222 ILE A C 1
ATOM 1766 O O . ILE A 1 222 ? -10.715 17.121 7.835 1.00 95.06 222 ILE A O 1
ATOM 1770 N N . GLU A 1 223 ? -12.190 16.061 6.514 1.00 97.44 223 GLU A N 1
ATOM 1771 C CA . GLU A 1 223 ? -13.252 16.015 7.504 1.00 97.44 223 GLU A CA 1
ATOM 1772 C C . GLU A 1 223 ? -13.149 14.730 8.333 1.00 97.44 223 GLU A C 1
ATOM 1774 O O . GLU A 1 223 ? -13.184 13.620 7.796 1.00 97.44 223 GLU A O 1
ATOM 1779 N N . LEU A 1 224 ? -13.068 14.882 9.657 1.00 97.00 224 LEU A N 1
ATOM 1780 C CA . LEU A 1 224 ? -13.076 13.781 10.618 1.00 97.00 224 LEU A CA 1
ATOM 1781 C C . LEU A 1 224 ? -14.343 13.841 11.468 1.00 97.00 224 LEU A C 1
ATOM 1783 O O . LEU A 1 224 ? -14.664 14.876 12.053 1.00 97.00 224 LEU A O 1
ATOM 1787 N N . ARG A 1 225 ? -15.046 12.714 11.588 1.00 97.44 225 ARG A N 1
ATOM 1788 C CA . ARG A 1 225 ? -16.201 12.574 12.486 1.00 97.44 225 ARG A CA 1
ATOM 1789 C C . ARG A 1 225 ? -16.051 11.326 13.331 1.00 97.44 225 ARG A C 1
ATOM 1791 O O . ARG A 1 225 ? -15.678 10.278 12.816 1.00 97.44 225 ARG A O 1
ATOM 1798 N N . ILE A 1 226 ? -16.378 11.433 14.614 1.00 95.81 226 ILE A N 1
ATOM 1799 C CA . ILE A 1 226 ? -16.380 10.312 15.555 1.00 95.81 226 ILE A CA 1
ATOM 1800 C C . ILE A 1 226 ? -17.731 10.291 16.259 1.00 95.81 226 ILE A C 1
ATOM 1802 O O . ILE A 1 226 ? -18.172 11.302 16.802 1.00 95.81 226 ILE A O 1
ATOM 1806 N N . ASN A 1 227 ? -18.379 9.134 16.254 1.00 96.38 227 ASN A N 1
ATOM 1807 C CA . ASN A 1 227 ? -19.581 8.864 17.024 1.00 96.38 227 ASN A CA 1
ATOM 1808 C C . ASN A 1 227 ? -19.326 7.625 17.876 1.00 96.38 227 ASN A C 1
ATOM 1810 O O . ASN A 1 227 ? -19.021 6.568 17.339 1.00 96.38 227 ASN A O 1
ATOM 1814 N N . SER A 1 228 ? -19.410 7.764 19.194 1.00 95.75 228 SER A N 1
ATOM 1815 C CA . SER A 1 228 ? -19.206 6.669 20.135 1.00 95.75 228 SER A CA 1
ATOM 1816 C C . SER A 1 228 ? -19.947 6.969 21.424 1.00 95.75 228 SER A C 1
ATOM 1818 O O . SER A 1 228 ? -20.105 8.130 21.811 1.00 95.75 228 SER A O 1
ATOM 1820 N N . ARG A 1 229 ? -20.349 5.919 22.136 1.00 95.00 229 ARG A N 1
ATOM 1821 C CA . ARG A 1 229 ? -20.812 6.057 23.513 1.00 95.00 229 ARG A CA 1
ATOM 1822 C C . ARG A 1 229 ? -19.603 6.150 24.440 1.00 95.00 229 ARG A C 1
ATOM 1824 O O . ARG A 1 229 ? -18.743 5.279 24.389 1.00 95.00 229 ARG A O 1
ATOM 1831 N N . LEU A 1 230 ? -19.559 7.187 25.271 1.00 91.94 230 LEU A N 1
ATOM 1832 C CA . LEU A 1 230 ? -18.556 7.356 26.322 1.00 91.94 230 LEU A CA 1
ATOM 1833 C C . LEU A 1 230 ? -19.082 6.760 27.633 1.00 91.94 230 LEU A C 1
ATOM 1835 O O . LEU A 1 230 ? -20.202 7.071 28.046 1.00 91.94 230 LEU A O 1
ATOM 1839 N N . LEU A 1 231 ? -18.274 5.929 28.283 1.00 89.44 231 LEU A N 1
ATOM 1840 C CA . LEU A 1 231 ? -18.467 5.474 29.656 1.00 89.44 231 LEU A CA 1
ATOM 1841 C C . LEU A 1 231 ? -17.254 5.906 30.484 1.00 89.44 231 LEU A C 1
ATOM 1843 O O . LEU A 1 231 ? -16.133 5.818 29.999 1.00 89.44 231 LEU A O 1
ATOM 1847 N N . ALA A 1 232 ? -17.487 6.369 31.707 1.00 83.44 232 ALA A N 1
ATOM 1848 C CA . ALA A 1 232 ? -16.451 6.694 32.686 1.00 83.44 232 ALA A CA 1
ATOM 1849 C C . ALA A 1 232 ? -16.942 6.239 34.067 1.00 83.44 232 ALA A C 1
ATOM 1851 O O . ALA A 1 232 ? -18.147 6.345 34.336 1.00 83.44 232 ALA A O 1
ATOM 1852 N N . GLN A 1 233 ? -16.043 5.713 34.901 1.00 68.81 233 GLN A N 1
ATOM 1853 C CA . GLN A 1 233 ? -16.334 5.252 36.266 1.00 68.81 233 GLN A CA 1
ATOM 1854 C C . GLN A 1 233 ? -15.398 5.904 37.277 1.00 68.81 233 GLN A C 1
ATOM 1856 O O . GLN A 1 233 ? -14.211 6.106 36.942 1.00 68.81 233 GLN A O 1
#

InterPro domains:
  IPR060340 TamB, N-terminal domain [PF27051] (54-229)

Sequence (233 aa):
MSASEDVDVHFVNTYVKIGWRALFAREVHLRDADIETIVIENRLPPSGDPFQYKEYELPVNLRFDKARINRIIYNQAGREPVEVTDIKADDLYWVGTQIKLGRGNLQYSDLVKIENLKGIVTLEGNYPLDLSGLVTVKSLDKVYIDPIEVEAVGSVKRTYGKLRSKYNNSNVRGVFTVQGLDDNAPFEAKLNWDEIDLPYAEGQDIRLQNGLATASGVLSDIELRINSRLLAQ